Protein 2Q3Y (pdb70)

Solvent-accessible surface area: 12024 Å² total; per-residue (Å²): 186,39,40,51,45,2,80,86,34,45,46,153,76,30,123,3,57,25,63,109,95,81,95,41,63,44,61,43,0,12,4,2,22,22,84,4,16,7,92,20,0,60,26,19,0,126,10,1,41,48,3,47,23,0,120,112,6,80,47,65,6,7,21,22,0,2,2,10,0,6,28,11,4,20,4,0,21,4,0,23,47,0,22,127,109,22,93,0,118,67,0,29,20,0,44,51,0,54,0,50,90,116,36,1,102,105,0,67,23,69,120,36,0,37,14,11,45,98,10,0,64,48,0,40,152,12,113,4,68,84,62,6,3,3,0,0,9,0,0,7,1,0,6,24,9,20,123,142,35,16,138,22,75,83,38,3,69,121,8,30,93,72,5,18,116,4,0,107,152,25,25,191,82,84,64,64,98,40,159,117,48,30,120,56,0,0,87,7,5,22,50,2,50,127,23,15,40,29,9,15,135,54,14,9,124,8,38,101,64,18,162,86,58,71,5,106,24,38,122,14,2,56,41,0,0,62,44,1,32,67,49,47,135,69,29,83,26,85,60,44,101,48,31,253,41,70,58,0,113,64,37,4,58,116

Secondary structure (DSSP, 8-state):
-HHHHHHHHSPPP------TTS---HHHHHHHHHHHHHHHHHHHHHHHHTSTTTTTS-HHHHHHHHHHHHHHHHHHHHHHHHHHHHTTSSEEEETTEEE-HHHHHHTT-HHHHHHHHHHHHHHHHHT--HHHHHHHHHHHHTSEEETT--TTHHHHHHHHHHHHHHHHHH----HHHHHHHHHHHHHHHHHHHHHHHHHHHHHHHHHHTHHHHT----HHHHHHHHHHHHHHHTT-EEE--S--/-HHHHHHHT-

Foldseek 3Di:
DLLVQLVVLPFDFFAQPDDPVDDLALQSLLLSLLSSLVRVLVSVLSSQVSRVLSVVFDVVVNLVLCLFQSLLLLLLVQLVVCCVPVVLQWGCSGPVDIGHPVSLVNNVPVVLRVVSSVLNNLCNVLVQDPSLSSLLSVLSSLWKAFPVAGPVRVSSVVSNVVSLVSNLVVQVDDDVVSVVSSVSSLVSSQSSVVSSVVVLVVVLVCLVCCVVSNHDHDPVVNVSCVVSVVCVVVVRMDTHGDDD/DVVVVVVVPD

Nearest PDB structures (foldseek):
  2q3y-assembly1_A  TM=1.004E+00  e=1.541E-37  unidentified
  2q1v-assembly1_A  TM=1.001E+00  e=2.419E-35  unidentified
  7yxc-assembly1_A  TM=9.749E-01  e=1.599E-29  unidentified
  2aax-assembly1_B  TM=9.904E-01  e=7.393E-27  Homo sapiens
  2amb-assembly1_A  TM=9.760E-01  e=8.646E-25  Homo sapiens

InterPro domains:
  IPR000536 Nuclear hormone receptor, ligand-binding domain [PF00104] (63-227)
  IPR000536 Nuclear hormone receptor, ligand-binding domain [PS51843] (16-257)
  IPR000536 Nuclear hormone receptor, ligand-binding domain [SM00430] (57-228)
  IPR001723 Nuclear hormone receptor [PR00398] (58-79)
  IPR001723 Nuclear hormone receptor [PR00398] (79-95)
  IPR001723 Nuclear hormone receptor [PR00398] (159-174)
  IPR001723 Nuclear hormone receptor [PR00398] (216-233)
  IPR033544 Nuclear receptor subfamily 0 group B member 1/2 [PTHR24081] (2-256)
  IPR035500 Nuclear hormone receptor-like domain superfamily [G3DSA:1.10.565.10] (52-257)
  IPR035500 Nuclear hormone receptor-like domain superfamily [SSF48508] (26-254)

Structure (mmCIF, N/CA/C/O backbone):
data_2Q3Y
#
_entry.id   2Q3Y
#
_cell.length_a   78.995
_cell.length_b   78.995
_cell.length_c   112.467
_cell.angle_alpha   90.00
_cell.angle_beta   90.00
_cell.angle_gamma   90.00
#
_symmetry.space_group_name_H-M   'P 43 21 2'
#
loop_
_entity.id
_entity.type
_entity.pdbx_description
1 polymer 'Ancestral Corticiod Receptor'
2 polymer 'Nuclear receptor 0B2'
3 non-polymer DESOXYCORTICOSTERONE
4 non-polymer GLYCEROL
5 water water
#
loop_
_atom_site.group_PDB
_atom_site.id
_atom_site.type_symbol
_atom_site.label_atom_id
_atom_site.label_alt_id
_atom_site.label_comp_id
_atom_site.label_asym_id
_atom_site.label_entity_id
_atom_site.label_seq_id
_atom_site.pdbx_PDB_ins_code
_atom_site.Cartn_x
_atom_site.Cartn_y
_atom_site.Cartn_z
_atom_site.occupancy
_atom_site.B_iso_or_equiv
_atom_site.auth_seq_id
_atom_site.auth_comp_id
_atom_site.auth_asym_id
_atom_site.auth_atom_id
_atom_site.pdbx_PDB_model_num
ATOM 1 N N . PHE A 1 3 ? -20.019 -4.247 -36.423 1.00 62.14 0 PHE A N 1
ATOM 2 C CA . PHE A 1 3 ? -19.646 -5.569 -36.995 1.00 61.36 0 PHE A CA 1
ATOM 3 C C . PHE A 1 3 ? -18.580 -6.227 -36.121 1.00 60.04 0 PHE A C 1
ATOM 4 O O . PHE A 1 3 ? -17.877 -7.139 -36.555 1.00 59.84 0 PHE A O 1
ATOM 12 N N . LEU A 1 4 ? -18.462 -5.748 -34.887 1.00 58.07 1 LEU A N 1
ATOM 13 C CA . LEU A 1 4 ? -17.494 -6.292 -33.944 1.00 56.96 1 LEU A CA 1
ATOM 14 C C . LEU A 1 4 ? -17.743 -7.792 -33.795 1.00 56.18 1 LEU A C 1
ATOM 15 O O . LEU A 1 4 ? -16.802 -8.576 -33.670 1.00 54.99 1 LEU A O 1
ATOM 20 N N . ILE A 1 5 ? -19.014 -8.185 -33.808 1.00 55.12 2 ILE A N 1
ATOM 21 C CA . ILE A 1 5 ? -19.364 -9.594 -33.693 1.00 54.85 2 ILE A CA 1
ATOM 22 C C . ILE A 1 5 ? -19.036 -10.325 -34.980 1.00 54.67 2 ILE A C 1
ATOM 23 O O . ILE A 1 5 ? -18.657 -11.496 -34.947 1.00 54.80 2 ILE A O 1
ATOM 28 N N . SER A 1 6 ? -19.195 -9.647 -36.114 1.00 52.88 3 SER A N 1
ATOM 29 C CA . SER A 1 6 ? -18.885 -10.276 -37.389 1.00 52.06 3 SER A CA 1
ATOM 30 C C . SER A 1 6 ? -17.450 -10.790 -37.260 1.00 50.43 3 SER A C 1
ATOM 31 O O . SER A 1 6 ? -17.136 -11.904 -37.681 1.00 50.44 3 SER A O 1
ATOM 34 N N . ILE A 1 7 ? -16.596 -9.975 -36.645 1.00 47.84 4 ILE A N 1
ATOM 35 C CA . ILE A 1 7 ? -15.199 -10.324 -36.421 1.00 47.23 4 ILE A CA 1
ATOM 36 C C . ILE A 1 7 ? -15.081 -11.513 -35.457 1.00 48.43 4 ILE A C 1
ATOM 37 O O . ILE A 1 7 ? -14.416 -12.506 -35.757 1.00 47.58 4 ILE A O 1
ATOM 42 N N . LEU A 1 8 ? -15.721 -11.402 -34.294 1.00 47.61 5 LEU A N 1
ATOM 43 C CA . LEU A 1 8 ? -15.678 -12.480 -33.310 1.00 47.92 5 LEU A CA 1
ATOM 44 C C . LEU A 1 8 ? -16.079 -13.791 -33.974 1.00 47.52 5 LEU A C 1
ATOM 45 O O . LEU A 1 8 ? -15.524 -14.847 -33.675 1.00 47.31 5 LEU A O 1
ATOM 50 N N . GLU A 1 9 ? -17.048 -13.710 -34.879 1.00 47.58 6 GLU A N 1
ATOM 51 C CA . GLU A 1 9 ? -17.524 -14.885 -35.592 1.00 47.24 6 GLU A CA 1
ATOM 52 C C . GLU A 1 9 ? -16.468 -15.458 -36.528 1.00 47.58 6 GLU A C 1
ATOM 53 O O . GLU A 1 9 ? -16.368 -16.676 -36.695 1.00 47.13 6 GLU A O 1
ATOM 59 N N . ALA A 1 10 ? -15.675 -14.575 -37.126 1.00 46.75 7 ALA A N 1
ATOM 60 C CA . ALA A 1 10 ? -14.643 -14.984 -38.068 1.00 45.82 7 ALA A CA 1
ATOM 61 C C . ALA A 1 10 ? -13.378 -15.507 -37.404 1.00 45.89 7 ALA A C 1
ATOM 62 O O . ALA A 1 10 ? -12.703 -16.376 -37.951 1.00 47.43 7 ALA A O 1
ATOM 64 N N . ILE A 1 11 ? -13.042 -14.989 -36.231 1.00 45.10 8 ILE A N 1
ATOM 65 C CA . ILE A 1 11 ? -11.833 -15.453 -35.564 1.00 45.10 8 ILE A CA 1
ATOM 66 C C . ILE A 1 11 ? -12.067 -16.664 -34.668 1.00 44.58 8 ILE A C 1
ATOM 67 O O . ILE A 1 11 ? -11.116 -17.242 -34.141 1.00 44.82 8 ILE A O 1
ATOM 72 N N . GLU A 1 12 ? -13.331 -17.041 -34.499 1.00 43.58 9 GLU A N 1
ATOM 73 C CA . GLU A 1 12 ? -13.687 -18.195 -33.679 1.00 43.75 9 GLU A CA 1
ATOM 74 C C . GLU A 1 12 ? -12.918 -19.403 -34.214 1.00 44.69 9 GLU A C 1
ATOM 75 O O . GLU A 1 12 ? -13.080 -19.791 -35.374 1.00 44.59 9 GLU A O 1
ATOM 81 N N . PRO A 1 13 ? -12.062 -20.008 -33.375 1.00 44.70 10 PRO A N 1
ATOM 82 C CA . PRO A 1 13 ? -11.254 -21.169 -33.758 1.00 45.13 10 PRO A CA 1
ATOM 83 C C . PRO A 1 13 ? -12.047 -22.314 -34.360 1.00 45.99 10 PRO A C 1
ATOM 84 O O . PRO A 1 13 ? -13.187 -22.567 -33.976 1.00 45.45 10 PRO A O 1
ATOM 88 N N . GLU A 1 14 ? -11.431 -23.007 -35.308 1.00 47.05 11 GLU A N 1
ATOM 89 C CA . GLU A 1 14 ? -12.070 -24.152 -35.930 1.00 48.85 11 GLU A CA 1
ATOM 90 C C . GLU A 1 14 ? -11.962 -25.296 -34.911 1.00 46.62 11 GLU A C 1
ATOM 91 O O . GLU A 1 14 ? -11.143 -25.238 -33.987 1.00 44.61 11 GLU A O 1
ATOM 97 N N . VAL A 1 15 ? -12.793 -26.320 -35.075 1.00 43.35 12 VAL A N 1
ATOM 98 C CA . VAL A 1 15 ? -12.799 -27.465 -34.174 1.00 40.42 12 VAL A CA 1
ATOM 99 C C . VAL A 1 15 ? -11.418 -28.091 -33.984 1.00 38.51 12 VAL A C 1
ATOM 100 O O . VAL A 1 15 ? -10.637 -28.217 -34.928 1.00 39.51 12 VAL A O 1
ATOM 104 N N . VAL A 1 16 ? -11.132 -28.481 -32.749 1.00 35.57 13 VAL A N 1
ATOM 105 C CA . VAL A 1 16 ? -9.862 -29.094 -32.399 1.00 34.29 13 VAL A CA 1
ATOM 106 C C . VAL A 1 16 ? -10.089 -30.560 -31.999 1.00 33.95 13 VAL A C 1
ATOM 107 O O . VAL A 1 16 ? -10.937 -30.857 -31.160 1.00 31.41 13 VAL A O 1
ATOM 111 N N . TYR A 1 17 ? -9.342 -31.471 -32.619 1.00 35.28 14 TYR A N 1
ATOM 112 C CA . TYR A 1 17 ? -9.456 -32.903 -32.333 1.00 34.41 14 TYR A CA 1
ATOM 113 C C . TYR A 1 17 ? -8.474 -33.302 -31.242 1.00 33.24 14 TYR A C 1
ATOM 114 O O . TYR A 1 17 ? -7.407 -32.704 -31.104 1.00 33.37 14 TYR A O 1
ATOM 123 N N . ALA A 1 18 ? -8.828 -34.335 -30.489 1.00 31.29 15 ALA A N 1
ATOM 124 C CA . ALA A 1 18 ? -7.981 -34.809 -29.403 1.00 31.68 15 ALA A CA 1
ATOM 125 C C . ALA A 1 18 ? -6.843 -35.733 -29.842 1.00 31.28 15 ALA A C 1
ATOM 126 O O . ALA A 1 18 ? -5.815 -35.807 -29.172 1.00 29.18 15 ALA A O 1
ATOM 128 N N . GLY A 1 19 ? -7.018 -36.431 -30.963 1.00 33.37 16 GLY A N 1
ATOM 129 C CA . GLY A 1 19 ? -5.985 -37.350 -31.417 1.00 31.93 16 GLY A CA 1
ATOM 130 C C . GLY A 1 19 ? -6.007 -38.543 -30.476 1.00 32.88 16 GLY A C 1
ATOM 131 O O . GLY A 1 19 ? -4.986 -39.177 -30.202 1.00 29.60 16 GLY A O 1
ATOM 132 N N . TYR A 1 20 ? -7.206 -38.817 -29.969 1.00 31.81 17 TYR A N 1
ATOM 133 C CA . TYR A 1 20 ? -7.466 -39.912 -29.046 1.00 32.90 17 TYR A CA 1
ATOM 134 C C . TYR A 1 20 ? -7.535 -41.283 -29.743 1.00 32.50 17 TYR A C 1
ATOM 135 O O . TYR A 1 20 ? -8.073 -41.404 -30.844 1.00 31.29 17 TYR A O 1
ATOM 144 N N . ASP A 1 21 ? -6.990 -42.307 -29.090 1.00 32.24 18 ASP A N 1
ATOM 145 C CA . ASP A 1 21 ? -6.988 -43.670 -29.633 1.00 32.68 18 ASP A CA 1
ATOM 146 C C . ASP A 1 21 ? -7.943 -44.570 -28.844 1.00 32.04 18 ASP A C 1
ATOM 147 O O . ASP A 1 21 ? -7.585 -45.084 -27.784 1.00 33.99 18 ASP A O 1
ATOM 152 N N . ASN A 1 22 ? -9.146 -44.774 -29.374 1.00 32.83 19 ASN A N 1
ATOM 153 C CA . ASN A 1 22 ? -10.161 -45.589 -28.711 1.00 33.11 19 ASN A CA 1
ATOM 154 C C . ASN A 1 22 ? -9.806 -47.067 -28.531 1.00 32.90 19 ASN A C 1
ATOM 155 O O . ASN A 1 22 ? -10.490 -47.784 -27.804 1.00 32.20 19 ASN A O 1
ATOM 160 N N . SER A 1 23 ? -8.740 -47.530 -29.175 1.00 32.37 20 SER A N 1
ATOM 161 C CA . SER A 1 23 ? -8.343 -48.923 -29.009 1.00 32.95 20 SER A CA 1
ATOM 162 C C . SER A 1 23 ? -7.641 -49.089 -27.656 1.00 33.73 20 SER A C 1
ATOM 163 O O . SER A 1 23 ? -7.459 -50.209 -27.173 1.00 34.37 20 SER A O 1
ATOM 166 N N . GLN A 1 24 ? -7.246 -47.974 -27.047 1.00 33.58 21 GLN A N 1
ATOM 167 C CA . GLN A 1 24 ? -6.587 -48.019 -25.738 1.00 34.50 21 GLN A CA 1
ATOM 168 C C . GLN A 1 24 ? -7.622 -48.140 -24.622 1.00 31.67 21 GLN A C 1
ATOM 169 O O . GLN A 1 24 ? -8.738 -47.654 -24.748 1.00 31.01 21 GLN A O 1
ATOM 175 N N . PRO A 1 25 ? -7.264 -48.809 -23.517 1.00 31.67 22 PRO A N 1
ATOM 176 C CA . PRO A 1 25 ? -8.216 -48.945 -22.409 1.00 30.10 22 PRO A CA 1
ATOM 177 C C . PRO A 1 25 ? -8.399 -47.549 -21.798 1.00 30.84 22 PRO A C 1
ATOM 178 O O . PRO A 1 25 ? -7.439 -46.782 -21.724 1.00 31.49 22 PRO A O 1
ATOM 182 N N . ASP A 1 26 ? -9.615 -47.211 -21.377 1.00 29.94 23 ASP A N 1
ATOM 183 C CA . ASP A 1 26 ? -9.860 -45.901 -20.779 1.00 30.54 23 ASP A CA 1
ATOM 184 C C . ASP A 1 26 ? -9.535 -45.870 -19.288 1.00 31.11 23 ASP A C 1
ATOM 185 O O . ASP A 1 26 ? -10.433 -45.776 -18.454 1.00 32.50 23 ASP A O 1
ATOM 190 N N . THR A 1 27 ? -8.253 -45.958 -18.956 1.00 30.53 24 THR A N 1
ATOM 191 C CA . THR A 1 27 ? -7.831 -45.901 -17.565 1.00 31.94 24 THR A CA 1
ATOM 192 C C . THR A 1 27 ? -7.912 -44.424 -17.182 1.00 32.17 24 THR A C 1
ATOM 193 O O . THR A 1 27 ? -8.087 -43.568 -18.055 1.00 31.41 24 THR A O 1
ATOM 197 N N . THR A 1 28 ? -7.791 -44.118 -15.894 1.00 30.12 25 THR A N 1
ATOM 198 C CA . THR A 1 28 ? -7.835 -42.726 -15.466 1.00 28.94 25 THR A CA 1
ATOM 199 C C . THR A 1 28 ? -6.624 -42.038 -16.068 1.00 29.47 25 THR A C 1
ATOM 200 O O . THR A 1 28 ? -6.704 -40.902 -16.529 1.00 32.02 25 THR A O 1
ATOM 204 N N . ASN A 1 29 ? -5.504 -42.749 -16.064 1.00 28.19 26 ASN A N 1
ATOM 205 C CA . ASN A 1 29 ? -4.252 -42.234 -16.595 1.00 30.14 26 ASN A CA 1
ATOM 206 C C . ASN A 1 29 ? -4.362 -41.851 -18.068 1.00 29.76 26 ASN A C 1
ATOM 207 O O . ASN A 1 29 ? -3.939 -40.762 -18.468 1.00 30.08 26 ASN A O 1
ATOM 212 N N . TYR A 1 30 ? -4.932 -42.740 -18.876 1.00 28.70 27 TYR A N 1
ATOM 213 C CA . TYR A 1 30 ? -5.059 -42.458 -20.301 1.00 28.05 27 TYR A CA 1
ATOM 214 C C . TYR A 1 30 ? -6.096 -41.369 -20.569 1.00 26.94 27 TYR A C 1
ATOM 215 O O . TYR A 1 30 ? -5.876 -40.484 -21.396 1.00 25.81 27 TYR A O 1
ATOM 224 N N . LEU A 1 31 ? -7.218 -41.424 -19.860 1.00 26.96 28 LEU A N 1
ATOM 225 C CA . LEU A 1 31 ? -8.258 -40.414 -20.032 1.00 27.59 28 LEU A CA 1
ATOM 226 C C . LEU A 1 31 ? -7.733 -39.000 -19.727 1.00 28.05 28 LEU A C 1
ATOM 227 O O . LEU A 1 31 ? -7.867 -38.090 -20.553 1.00 29.60 28 LEU A O 1
ATOM 232 N N . LEU A 1 32 ? -7.117 -38.821 -18.559 1.00 26.49 29 LEU A N 1
ATOM 233 C CA . LEU A 1 32 ? -6.582 -37.515 -18.178 1.00 26.75 29 LEU A CA 1
ATOM 234 C C . LEU A 1 32 ? -5.435 -37.060 -19.083 1.00 28.48 29 LEU A C 1
ATOM 235 O O . LEU A 1 32 ? -5.353 -35.883 -19.442 1.00 30.43 29 LEU A O 1
ATOM 240 N N . SER A 1 33 ? -4.545 -37.984 -19.440 1.00 30.23 30 SER A N 1
ATOM 241 C CA . SER A 1 33 ? -3.424 -37.648 -20.320 1.00 31.15 30 SER A CA 1
ATOM 242 C C . SER A 1 33 ? -3.949 -37.224 -21.692 1.00 30.27 30 SER A C 1
ATOM 243 O O . SER A 1 33 ? -3.384 -36.344 -22.334 1.00 29.73 30 SER A O 1
ATOM 246 N N . SER A 1 34 ? -5.037 -37.847 -22.135 1.00 30.25 31 SER A N 1
ATOM 247 C CA . SER A 1 34 ? -5.610 -37.497 -23.432 1.00 31.31 31 SER A CA 1
ATOM 248 C C . SER A 1 34 ? -6.212 -36.106 -23.366 1.00 31.12 31 SER A C 1
ATOM 249 O O . SER A 1 34 ? -6.056 -35.309 -24.292 1.00 32.27 31 SER A O 1
ATOM 252 N N . LEU A 1 35 ? -6.895 -35.809 -22.265 1.00 30.73 32 LEU A N 1
ATOM 253 C CA . LEU A 1 35 ? -7.499 -34.491 -22.105 1.00 29.52 32 LEU A CA 1
ATOM 254 C C . LEU A 1 35 ? -6.406 -33.436 -22.073 1.00 29.71 32 LEU A C 1
ATOM 255 O O . LEU A 1 35 ? -6.548 -32.362 -22.675 1.00 29.15 32 LEU A O 1
ATOM 260 N N . ASN A 1 36 ? -5.310 -33.741 -21.381 1.00 28.31 33 ASN A N 1
ATOM 261 C CA . ASN A 1 36 ? -4.213 -32.795 -21.311 1.00 29.20 33 ASN A CA 1
ATOM 262 C C . ASN A 1 36 ? -3.637 -32.554 -22.705 1.00 28.70 33 ASN A C 1
ATOM 263 O O . ASN A 1 36 ? -3.240 -31.436 -23.023 1.00 28.95 33 ASN A O 1
ATOM 268 N N . ARG A 1 37 ? -3.606 -33.588 -23.541 1.00 28.93 34 ARG A N 1
ATOM 269 C CA . ARG A 1 37 ? -3.100 -33.425 -24.904 1.00 32.16 34 ARG A CA 1
ATOM 270 C C . ARG A 1 37 ? -4.021 -32.484 -25.676 1.00 30.83 34 ARG A C 1
ATOM 271 O O . ARG A 1 37 ? -3.566 -31.589 -26.390 1.00 29.29 34 ARG A O 1
ATOM 279 N N . LEU A 1 38 ? -5.323 -32.703 -25.527 1.00 30.69 35 LEU A N 1
ATOM 280 C CA . LEU A 1 38 ? -6.331 -31.875 -26.176 1.00 29.49 35 LEU A CA 1
ATOM 281 C C . LEU A 1 38 ? -6.153 -30.426 -25.712 1.00 30.34 35 LEU A C 1
ATOM 282 O O . LEU A 1 38 ? -6.174 -29.492 -26.530 1.00 30.06 35 LEU A O 1
ATOM 287 N N . ALA A 1 39 ? -5.952 -30.250 -24.403 1.00 28.70 36 ALA A N 1
ATOM 288 C CA . ALA A 1 39 ? -5.756 -28.923 -23.809 1.00 28.70 36 ALA A CA 1
ATOM 289 C C . ALA A 1 39 ? -4.570 -28.199 -24.448 1.00 29.94 36 ALA A C 1
ATOM 290 O O . ALA A 1 39 ? -4.638 -27.000 -24.729 1.00 31.29 36 ALA A O 1
ATOM 292 N N . GLY A 1 40 ? -3.478 -28.924 -24.659 1.00 30.96 37 GLY A N 1
ATOM 293 C CA . GLY A 1 40 ? -2.312 -28.326 -25.280 1.00 32.12 37 GLY A CA 1
ATOM 294 C C . GLY A 1 40 ? -2.658 -27.846 -26.677 1.00 33.83 37 GLY A C 1
ATOM 295 O O . GLY A 1 40 ? -2.280 -26.742 -27.079 1.00 33.64 37 GLY A O 1
ATOM 296 N N . LYS A 1 41 ? -3.392 -28.670 -27.418 1.00 34.73 38 LYS A N 1
ATOM 297 C CA . LYS A 1 41 ? -3.780 -28.309 -28.777 1.00 37.65 38 LYS A CA 1
ATOM 298 C C . LYS A 1 41 ? -4.788 -27.161 -28.760 1.00 38.42 38 LYS A C 1
ATOM 299 O O . LYS A 1 41 ? -4.773 -26.303 -29.646 1.00 38.76 38 LYS A O 1
ATOM 305 N N . GLN A 1 42 ? -5.654 -27.126 -27.750 1.00 37.61 39 GLN A N 1
ATOM 306 C CA . GLN A 1 42 ? -6.622 -26.034 -27.668 1.00 37.23 39 GLN A CA 1
ATOM 307 C C . GLN A 1 42 ? -5.909 -24.738 -27.282 1.00 36.58 39 GLN A C 1
ATOM 308 O O . GLN A 1 42 ? -6.282 -23.650 -27.734 1.00 34.32 39 GLN A O 1
ATOM 314 N N . MET A 1 43 ? -4.874 -24.864 -26.456 1.00 36.30 40 MET A N 1
ATOM 315 C CA . MET A 1 43 ? -4.112 -23.704 -26.014 1.00 37.03 40 MET A CA 1
ATOM 316 C C . MET A 1 43 ? -3.600 -22.930 -27.219 1.00 36.54 40 MET A C 1
ATOM 317 O O . MET A 1 43 ? -3.730 -21.710 -27.275 1.00 38.29 40 MET A O 1
ATOM 322 N N . VAL A 1 44 ? -3.016 -23.642 -28.181 1.00 37.70 41 VAL A N 1
ATOM 323 C CA . VAL A 1 44 ? -2.503 -23.005 -29.392 1.00 35.13 41 VAL A CA 1
ATOM 324 C C . VAL A 1 44 ? -3.624 -22.210 -30.049 1.00 34.00 41 VAL A C 1
ATOM 325 O O . VAL A 1 44 ? -3.429 -21.068 -30.449 1.00 36.41 41 VAL A O 1
ATOM 329 N N . SER A 1 45 ? -4.806 -22.808 -30.143 1.00 34.04 42 SER A N 1
ATOM 330 C CA . SER A 1 45 ? -5.951 -22.135 -30.750 1.00 34.79 42 SER A CA 1
ATOM 331 C C . SER A 1 45 ? -6.451 -20.910 -29.988 1.00 35.37 42 SER A C 1
ATOM 332 O O . SER A 1 45 ? -6.903 -19.946 -30.609 1.00 34.16 42 SER A O 1
ATOM 335 N N . VAL A 1 46 ? -6.390 -20.939 -28.656 1.00 34.91 43 VAL A N 1
ATOM 336 C CA . VAL A 1 46 ? -6.857 -19.789 -27.896 1.00 35.15 43 VAL A CA 1
ATOM 337 C C . VAL A 1 46 ? -5.870 -18.649 -28.069 1.00 35.84 43 VAL A C 1
ATOM 338 O O . VAL A 1 46 ? -6.273 -17.489 -28.165 1.00 34.27 43 VAL A O 1
ATOM 342 N N . VAL A 1 47 ? -4.579 -18.974 -28.126 1.00 36.63 44 VAL A N 1
ATOM 343 C CA . VAL A 1 47 ? -3.568 -17.942 -28.313 1.00 38.73 44 VAL A CA 1
ATOM 344 C C . VAL A 1 47 ? -3.756 -17.254 -29.668 1.00 41.70 44 VAL A C 1
ATOM 345 O O . VAL A 1 47 ? -3.822 -16.025 -29.747 1.00 42.66 44 VAL A O 1
ATOM 349 N N . LYS A 1 48 ? -3.860 -18.047 -30.730 1.00 44.65 45 LYS A N 1
ATOM 350 C CA . LYS A 1 48 ? -4.046 -17.491 -32.069 1.00 46.61 45 LYS A CA 1
ATOM 351 C C . LYS A 1 48 ? -5.350 -16.695 -32.145 1.00 45.34 45 LYS A C 1
ATOM 352 O O . LYS A 1 48 ? -5.459 -15.731 -32.905 1.00 46.58 45 LYS A O 1
ATOM 358 N N . TRP A 1 49 ? -6.336 -17.100 -31.351 1.00 43.62 46 TRP A N 1
ATOM 359 C CA . TRP A 1 49 ? -7.628 -16.419 -31.317 1.00 41.91 46 TRP A CA 1
ATOM 360 C C . TRP A 1 49 ? -7.522 -15.083 -30.579 1.00 42.94 46 TRP A C 1
ATOM 361 O O . TRP A 1 49 ? -8.089 -14.077 -31.012 1.00 42.33 46 TRP A O 1
ATOM 372 N N . ALA A 1 50 ? -6.790 -15.084 -29.466 1.00 43.99 47 ALA A N 1
ATOM 373 C CA . ALA A 1 50 ? -6.618 -13.883 -28.655 1.00 46.12 47 ALA A CA 1
ATOM 374 C C . ALA A 1 50 ? -5.925 -12.774 -29.440 1.00 47.46 47 ALA A C 1
ATOM 375 O O . ALA A 1 50 ? -6.320 -11.608 -29.373 1.00 47.09 47 ALA A O 1
ATOM 377 N N . LYS A 1 51 ? -4.890 -13.146 -30.185 1.00 49.29 48 LYS A N 1
ATOM 378 C CA . LYS A 1 51 ? -4.143 -12.182 -30.977 1.00 50.45 48 LYS A CA 1
ATOM 379 C C . LYS A 1 51 ? -5.030 -11.513 -32.022 1.00 50.14 48 LYS A C 1
ATOM 380 O O . LYS A 1 51 ? -4.820 -10.354 -32.372 1.00 52.51 48 LYS A O 1
ATOM 386 N N . ALA A 1 52 ? -6.031 -12.235 -32.510 1.00 49.66 49 ALA A N 1
ATOM 387 C CA . ALA A 1 52 ? -6.933 -11.691 -33.521 1.00 50.01 49 ALA A CA 1
ATOM 388 C C . ALA A 1 52 ? -8.086 -10.916 -32.893 1.00 50.04 49 ALA A C 1
ATOM 389 O O . ALA A 1 52 ? -8.956 -10.397 -33.596 1.00 49.38 49 ALA A O 1
ATOM 391 N N . LEU A 1 53 ? -8.085 -10.846 -31.567 1.00 49.35 50 LEU A N 1
ATOM 392 C CA . LEU A 1 53 ? -9.127 -10.150 -30.824 1.00 48.83 50 LEU A CA 1
ATOM 393 C C . LEU A 1 53 ? -8.959 -8.633 -30.840 1.00 49.09 50 LEU A C 1
ATOM 394 O O . LEU A 1 53 ? -7.979 -8.103 -30.311 1.00 49.63 50 LEU A O 1
ATOM 399 N N . PRO A 1 54 ? -9.917 -7.914 -31.447 1.00 48.47 51 PRO A N 1
ATOM 400 C CA . PRO A 1 54 ? -9.827 -6.454 -31.497 1.00 48.83 51 PRO A CA 1
ATOM 401 C C . PRO A 1 54 ? -9.609 -5.886 -30.099 1.00 49.80 51 PRO A C 1
ATOM 402 O O . PRO A 1 54 ? -10.471 -6.017 -29.226 1.00 50.16 51 PRO A O 1
ATOM 406 N N . GLY A 1 55 ? -8.446 -5.278 -29.886 1.00 49.46 52 GLY A N 1
ATOM 407 C CA . GLY A 1 55 ? -8.144 -4.695 -28.593 1.00 48.74 52 GLY A CA 1
ATOM 408 C C . GLY A 1 55 ? -7.133 -5.464 -27.763 1.00 49.21 52 GLY A C 1
ATOM 409 O O . GLY A 1 55 ? -6.469 -4.887 -26.904 1.00 48.71 52 GLY A O 1
ATOM 410 N N . PHE A 1 56 ? -7.000 -6.762 -28.007 1.00 50.08 53 PHE A N 1
ATOM 411 C CA . PHE A 1 56 ? -6.061 -7.562 -27.229 1.00 51.81 53 PHE A CA 1
ATOM 412 C C . PHE A 1 56 ? -4.611 -7.158 -27.487 1.00 53.83 53 PHE A C 1
ATOM 413 O O . PHE A 1 56 ? -3.795 -7.105 -26.565 1.00 52.82 53 PHE A O 1
ATOM 421 N N . ARG A 1 57 ? -4.289 -6.875 -28.742 1.00 56.27 54 ARG A N 1
ATOM 422 C CA . ARG A 1 57 ? -2.933 -6.481 -29.089 1.00 58.76 54 ARG A CA 1
ATOM 423 C C . ARG A 1 57 ? -2.535 -5.116 -28.526 1.00 58.77 54 ARG A C 1
ATOM 424 O O . ARG A 1 57 ? -1.350 -4.828 -28.377 1.00 58.97 54 ARG A O 1
ATOM 432 N N . ASN A 1 58 ? -3.517 -4.280 -28.202 1.00 58.45 55 ASN A N 1
ATOM 433 C CA . ASN A 1 58 ? -3.212 -2.965 -27.646 1.00 58.59 55 ASN A CA 1
ATOM 434 C C . ASN A 1 58 ? -2.660 -3.087 -26.228 1.00 57.48 55 ASN A C 1
ATOM 435 O O . ASN A 1 58 ? -2.130 -2.126 -25.674 1.00 57.93 55 ASN A O 1
ATOM 440 N N . LEU A 1 59 ? -2.777 -4.272 -25.644 1.00 55.96 56 LEU A N 1
ATOM 441 C CA . LEU A 1 59 ? -2.287 -4.491 -24.292 1.00 55.02 56 LEU A CA 1
ATOM 442 C C . LEU A 1 59 ? -0.819 -4.874 -24.280 1.00 55.06 56 LEU A C 1
ATOM 443 O O . LEU A 1 59 ? -0.301 -5.404 -25.260 1.00 55.21 56 LEU A O 1
ATOM 448 N N . HIS A 1 60 ? -0.151 -4.595 -23.165 1.00 55.73 57 HIS A N 1
ATOM 449 C CA . HIS A 1 60 ? 1.260 -4.925 -23.005 1.00 56.93 57 HIS A CA 1
ATOM 450 C C . HIS A 1 60 ? 1.390 -6.441 -23.150 1.00 57.33 57 HIS A C 1
ATOM 451 O O . HIS A 1 60 ? 0.469 -7.185 -22.811 1.00 56.28 57 HIS A O 1
ATOM 458 N N . LEU A 1 61 ? 2.529 -6.899 -23.653 1.00 57.85 58 LEU A N 1
ATOM 459 C CA . LEU A 1 61 ? 2.744 -8.327 -23.838 1.00 58.30 58 LEU A CA 1
ATOM 460 C C . LEU A 1 61 ? 2.646 -9.060 -22.502 1.00 57.82 58 LEU A C 1
ATOM 461 O O . LEU A 1 61 ? 2.095 -10.158 -22.431 1.00 57.42 58 LEU A O 1
ATOM 466 N N . ASP A 1 62 ? 3.174 -8.448 -21.447 1.00 57.14 59 ASP A N 1
ATOM 467 C CA . ASP A 1 62 ? 3.134 -9.054 -20.119 1.00 58.11 59 ASP A CA 1
ATOM 468 C C . ASP A 1 62 ? 1.704 -9.343 -19.686 1.00 57.31 59 ASP A C 1
ATOM 469 O O . ASP A 1 62 ? 1.421 -10.398 -19.117 1.00 56.89 59 ASP A O 1
ATOM 474 N N . ASP A 1 63 ? 0.806 -8.396 -19.940 1.00 55.62 60 ASP A N 1
ATOM 475 C CA . ASP A 1 63 ? -0.588 -8.580 -19.572 1.00 54.04 60 ASP A CA 1
ATOM 476 C C . ASP A 1 63 ? -1.180 -9.705 -20.416 1.00 53.18 60 ASP A C 1
ATOM 477 O O . ASP A 1 63 ? -1.793 -10.634 -19.883 1.00 53.04 60 ASP A O 1
ATOM 482 N N . GLN A 1 64 ? -0.984 -9.619 -21.730 1.00 51.76 61 GLN A N 1
ATOM 483 C CA . GLN A 1 64 ? -1.482 -10.638 -22.652 1.00 50.83 61 GLN A CA 1
ATOM 484 C C . GLN A 1 64 ? -1.137 -12.019 -22.107 1.00 49.21 61 GLN A C 1
ATOM 485 O O . GLN A 1 64 ? -1.978 -12.915 -22.064 1.00 47.52 61 GLN A O 1
ATOM 491 N N . MET A 1 65 ? 0.113 -12.167 -21.686 1.00 47.42 62 MET A N 1
ATOM 492 C CA . MET A 1 65 ? 0.607 -13.412 -21.130 1.00 47.82 62 MET A CA 1
ATOM 493 C C . MET A 1 65 ? -0.184 -13.755 -19.869 1.00 46.85 62 MET A C 1
ATOM 494 O O . MET A 1 65 ? -0.749 -14.847 -19.749 1.00 45.86 62 MET A O 1
ATOM 499 N N . THR A 1 66 ? -0.222 -12.807 -18.937 1.00 43.96 63 THR A N 1
ATOM 500 C CA . THR A 1 66 ? -0.922 -12.986 -17.672 1.00 42.70 63 THR A CA 1
ATOM 501 C C . THR A 1 66 ? -2.407 -13.334 -17.825 1.00 40.60 63 THR A C 1
ATOM 502 O O . THR A 1 66 ? -2.907 -14.248 -17.161 1.00 37.70 63 THR A O 1
ATOM 506 N N . LEU A 1 67 ? -3.108 -12.612 -18.693 1.00 38.74 64 LEU A N 1
ATOM 507 C CA . LEU A 1 67 ? -4.528 -12.863 -18.892 1.00 40.11 64 LEU A CA 1
ATOM 508 C C . LEU A 1 67 ? -4.815 -14.291 -19.371 1.00 40.58 64 LEU A C 1
ATOM 509 O O . LEU A 1 67 ? -5.619 -15.005 -18.762 1.00 38.77 64 LEU A O 1
ATOM 514 N N . ILE A 1 68 ? -4.154 -14.703 -20.451 1.00 38.57 65 ILE A N 1
ATOM 515 C CA . ILE A 1 68 ? -4.328 -16.047 -20.992 1.00 39.02 65 ILE A CA 1
ATOM 516 C C . ILE A 1 68 ? -3.942 -17.088 -19.943 1.00 39.85 65 ILE A C 1
ATOM 517 O O . ILE A 1 68 ? -4.599 -18.113 -19.782 1.00 39.31 65 ILE A O 1
ATOM 522 N N . GLN A 1 69 ? -2.869 -16.806 -19.225 1.00 41.20 66 GLN A N 1
ATOM 523 C CA . GLN A 1 69 ? -2.378 -17.698 -18.189 1.00 42.38 66 GLN A CA 1
ATOM 524 C C . GLN A 1 69 ? -3.411 -17.912 -17.079 1.00 41.21 66 GLN A C 1
ATOM 525 O O . GLN A 1 69 ? -3.566 -19.022 -16.563 1.00 40.40 66 GLN A O 1
ATOM 531 N N . TYR A 1 70 ? -4.128 -16.852 -16.723 1.00 39.94 67 TYR A N 1
ATOM 532 C CA . TYR A 1 70 ? -5.125 -16.949 -15.664 1.00 39.18 67 TYR A CA 1
ATOM 533 C C . TYR A 1 70 ? -6.497 -17.435 -16.112 1.00 37.32 67 TYR A C 1
ATOM 534 O O . TYR A 1 70 ? -7.279 -17.927 -15.292 1.00 37.57 67 TYR A O 1
ATOM 543 N N . SER A 1 71 ? -6.799 -17.320 -17.398 1.00 33.39 68 SER A N 1
ATOM 544 C CA . SER A 1 71 ? -8.128 -17.698 -17.848 1.00 32.84 68 SER A CA 1
ATOM 545 C C . SER A 1 71 ? -8.300 -18.880 -18.789 1.00 31.37 68 SER A C 1
ATOM 546 O O . SER A 1 71 ? -9.441 -19.235 -19.107 1.00 29.54 68 SER A O 1
ATOM 549 N N . TRP A 1 72 ? -7.203 -19.494 -19.230 1.00 30.07 69 TRP A N 1
ATOM 550 C CA . TRP A 1 72 ? -7.307 -20.606 -20.180 1.00 28.76 69 TRP A CA 1
ATOM 551 C C . TRP A 1 72 ? -8.256 -21.731 -19.763 1.00 27.02 69 TRP A C 1
ATOM 552 O O . TRP A 1 72 ? -8.978 -22.282 -20.597 1.00 26.77 69 TRP A O 1
ATOM 563 N N . MET A 1 73 ? -8.276 -22.060 -18.476 1.00 25.99 70 MET A N 1
ATOM 564 C CA . MET A 1 73 ? -9.143 -23.125 -17.987 1.00 25.12 70 MET A CA 1
ATOM 565 C C . MET A 1 73 ? -10.615 -22.735 -18.106 1.00 26.47 70 MET A C 1
ATOM 566 O O . MET A 1 73 ? -11.467 -23.566 -18.430 1.00 28.42 70 MET A O 1
ATOM 571 N N . SER A 1 74 ? -10.912 -21.470 -17.848 1.00 24.08 71 SER A N 1
ATOM 572 C CA . SER A 1 74 ? -12.281 -20.985 -17.928 1.00 25.82 71 SER A CA 1
ATOM 573 C C . SER A 1 74 ? -12.745 -20.912 -19.391 1.00 25.61 71 SER A C 1
ATOM 574 O O . SER A 1 74 ? -13.880 -21.240 -19.709 1.00 26.63 71 SER A O 1
ATOM 577 N N . LEU A 1 75 ? -11.858 -20.483 -20.277 1.00 25.94 72 LEU A N 1
ATOM 578 C CA . LEU A 1 75 ? -12.182 -20.382 -21.693 1.00 27.01 72 LEU A CA 1
ATOM 579 C C . LEU A 1 75 ? -12.525 -21.750 -22.279 1.00 27.46 72 LEU A C 1
ATOM 580 O O . LEU A 1 75 ? -13.534 -21.906 -22.967 1.00 26.67 72 LEU A O 1
ATOM 585 N N . MET A 1 76 ? -11.683 -22.739 -21.992 1.00 26.81 73 MET A N 1
ATOM 586 C CA . MET A 1 76 ? -11.886 -24.086 -22.506 1.00 26.71 73 MET A CA 1
ATOM 587 C C . MET A 1 76 ? -13.100 -24.761 -21.885 1.00 27.50 73 MET A C 1
ATOM 588 O O . MET A 1 76 ? -13.844 -25.453 -22.576 1.00 30.57 73 MET A O 1
ATOM 593 N N . ALA A 1 77 ? -13.317 -24.557 -20.590 1.00 27.37 74 ALA A N 1
ATOM 594 C CA . ALA A 1 77 ? -14.463 -25.176 -19.932 1.00 26.93 74 ALA A CA 1
ATOM 595 C C . ALA A 1 77 ? -15.750 -24.600 -20.513 1.00 26.96 74 ALA A C 1
ATOM 596 O O . ALA A 1 77 ? -16.724 -25.314 -20.748 1.00 27.77 74 ALA A O 1
ATOM 598 N N . PHE A 1 78 ? -15.736 -23.298 -20.758 1.00 27.67 75 PHE A N 1
ATOM 599 C CA . PHE A 1 78 ? -16.891 -22.593 -21.297 1.00 28.15 75 PHE A CA 1
ATOM 600 C C . PHE A 1 78 ? -17.194 -23.029 -22.742 1.00 27.41 75 PHE A C 1
ATOM 601 O O . PHE A 1 78 ? -18.348 -23.232 -23.101 1.00 26.01 75 PHE A O 1
ATOM 609 N N . SER A 1 79 ? -16.154 -23.175 -23.557 1.00 27.11 76 SER A N 1
ATOM 610 C CA . SER A 1 79 ? -16.321 -23.603 -24.945 1.00 28.55 76 SER A CA 1
ATOM 611 C C . SER A 1 79 ? -16.828 -25.042 -24.953 1.00 28.48 76 SER A C 1
ATOM 612 O O . SER A 1 79 ? -17.624 -25.431 -25.813 1.00 28.63 76 SER A O 1
ATOM 615 N N . LEU A 1 80 ? -16.346 -25.825 -23.989 1.00 28.57 77 LEU A N 1
ATOM 616 C CA . LEU A 1 80 ? -16.768 -27.217 -23.824 1.00 27.43 77 LEU A CA 1
ATOM 617 C C . LEU A 1 80 ? -18.261 -27.201 -23.510 1.00 27.37 77 LEU A C 1
ATOM 618 O O . LEU A 1 80 ? -19.008 -28.064 -23.961 1.00 27.95 77 LEU A O 1
ATOM 623 N N . GLY A 1 81 ? -18.680 -26.211 -22.727 1.00 27.52 78 GLY A N 1
ATOM 624 C CA . GLY A 1 81 ? -20.082 -26.087 -22.375 1.00 29.07 78 GLY A CA 1
ATOM 625 C C . GLY A 1 81 ? -20.935 -25.881 -23.616 1.00 29.70 78 GLY A C 1
ATOM 626 O O . GLY A 1 81 ? -21.978 -26.527 -23.795 1.00 27.94 78 GLY A O 1
ATOM 627 N N . TRP A 1 82 ? -20.477 -24.982 -24.481 1.00 31.37 79 TRP A N 1
ATOM 628 C CA . TRP A 1 82 ? -21.175 -24.677 -25.723 1.00 32.53 79 TRP A CA 1
ATOM 629 C C . TRP A 1 82 ? -21.225 -25.903 -26.634 1.00 32.77 79 TRP A C 1
ATOM 630 O O . TRP A 1 82 ? -22.303 -26.310 -27.062 1.00 33.62 79 TRP A O 1
ATOM 641 N N . ARG A 1 83 ? -20.072 -26.503 -26.919 1.00 32.68 80 ARG A N 1
ATOM 642 C CA . ARG A 1 83 ? -20.054 -27.679 -27.790 1.00 33.53 80 ARG A CA 1
ATOM 643 C C . ARG A 1 83 ? -21.003 -28.767 -27.295 1.00 34.25 80 ARG A C 1
ATOM 644 O O . ARG A 1 83 ? -21.745 -29.356 -28.078 1.00 34.58 80 ARG A O 1
ATOM 652 N N . SER A 1 84 ? -20.993 -29.021 -25.991 1.00 34.50 81 SER A N 1
ATOM 653 C CA . SER A 1 84 ? -21.854 -30.046 -25.411 1.00 34.01 81 SER A CA 1
ATOM 654 C C . SER A 1 84 ? -23.324 -29.689 -25.544 1.00 35.27 81 SER A C 1
ATOM 655 O O . SER A 1 84 ? -24.187 -30.562 -25.583 1.00 35.90 81 SER A O 1
ATOM 658 N N . TYR A 1 85 ? -23.599 -28.394 -25.601 1.00 37.48 82 TYR A N 1
ATOM 659 C CA . TYR A 1 85 ? -24.958 -27.891 -25.725 1.00 38.81 82 TYR A CA 1
ATOM 660 C C . TYR A 1 85 ? -25.478 -28.097 -27.155 1.00 40.40 82 TYR A C 1
ATOM 661 O O . TYR A 1 85 ? -26.553 -28.663 -27.360 1.00 38.68 82 TYR A O 1
ATOM 670 N N . LYS A 1 86 ? -24.694 -27.665 -28.137 1.00 41.23 83 LYS A N 1
ATOM 671 C CA . LYS A 1 86 ? -25.083 -27.783 -29.535 1.00 43.52 83 LYS A CA 1
ATOM 672 C C . LYS A 1 86 ? -25.125 -29.211 -30.057 1.00 43.54 83 LYS A C 1
ATOM 673 O O . LYS A 1 86 ? -25.967 -29.536 -30.889 1.00 43.76 83 LYS A O 1
ATOM 679 N N . HIS A 1 87 ? -24.230 -30.062 -29.562 1.00 43.51 84 HIS A N 1
ATOM 680 C CA . HIS A 1 87 ? -24.155 -31.452 -30.015 1.00 41.69 84 HIS A CA 1
ATOM 681 C C . HIS A 1 87 ? -24.966 -32.482 -29.237 1.00 42.10 84 HIS A C 1
ATOM 682 O O . HIS A 1 87 ? -25.483 -33.429 -29.821 1.00 43.37 84 HIS A O 1
ATOM 689 N N . THR A 1 88 ? -25.081 -32.310 -27.927 1.00 42.25 85 THR A N 1
ATOM 690 C CA . THR A 1 88 ? -25.791 -33.293 -27.117 1.00 40.96 85 THR A CA 1
ATOM 691 C C . THR A 1 88 ? -26.845 -32.682 -26.213 1.00 42.37 85 THR A C 1
ATOM 692 O O . THR A 1 88 ? -27.363 -33.347 -25.311 1.00 40.42 85 THR A O 1
ATOM 696 N N . ASN A 1 89 ? -27.156 -31.413 -26.456 1.00 43.89 86 ASN A N 1
ATOM 697 C CA . ASN A 1 89 ? -28.135 -30.699 -25.656 1.00 43.78 86 ASN A CA 1
ATOM 698 C C . ASN A 1 89 ? -27.737 -30.797 -24.179 1.00 43.12 86 ASN A C 1
ATOM 699 O O . ASN A 1 89 ? -28.590 -30.852 -23.292 1.00 42.16 86 ASN A O 1
ATOM 704 N N . GLY A 1 90 ? -26.432 -30.848 -23.931 1.00 41.91 87 GLY A N 1
ATOM 705 C CA . GLY A 1 90 ? -25.933 -30.904 -22.569 1.00 42.04 87 GLY A CA 1
ATOM 706 C C . GLY A 1 90 ? -26.028 -32.218 -21.815 1.00 42.27 87 GLY A C 1
ATOM 707 O O . GLY A 1 90 ? -25.969 -32.223 -20.587 1.00 42.96 87 GLY A O 1
ATOM 708 N N . GLN A 1 91 ? -26.174 -33.332 -22.520 1.00 41.54 88 GLN A N 1
ATOM 709 C CA . GLN A 1 91 ? -26.251 -34.615 -21.837 1.00 42.94 88 GLN A CA 1
ATOM 710 C C . GLN A 1 91 ? -24.855 -35.233 -21.684 1.00 41.47 88 GLN A C 1
ATOM 711 O O . GLN A 1 91 ? -24.605 -36.026 -20.780 1.00 39.69 88 GLN A O 1
ATOM 717 N N . MET A 1 92 ? -23.944 -34.859 -22.574 1.00 40.93 89 MET A N 1
ATOM 718 C CA . MET A 1 92 ? -22.586 -35.381 -22.520 1.00 40.41 89 MET A CA 1
ATOM 719 C C . MET A 1 92 ? -21.548 -34.300 -22.797 1.00 37.52 89 MET A C 1
ATOM 720 O O . MET A 1 92 ? -21.855 -33.276 -23.404 1.00 37.60 89 MET A O 1
ATOM 725 N N . LEU A 1 93 ? -20.316 -34.537 -22.354 1.00 34.01 90 LEU A N 1
ATOM 726 C CA . LEU A 1 93 ? -19.237 -33.575 -22.550 1.00 32.27 90 LEU A CA 1
ATOM 727 C C . LEU A 1 93 ? -18.509 -33.782 -23.879 1.00 31.38 90 LEU A C 1
ATOM 728 O O . LEU A 1 93 ? -17.730 -34.718 -24.047 1.00 32.92 90 LEU A O 1
ATOM 733 N N . TYR A 1 94 ? -18.776 -32.881 -24.817 1.00 31.46 91 TYR A N 1
ATOM 734 C CA . TYR A 1 94 ? -18.194 -32.926 -26.149 1.00 30.93 91 TYR A CA 1
ATOM 735 C C . TYR A 1 94 ? -16.808 -32.306 -26.159 1.00 30.22 91 TYR A C 1
ATOM 736 O O . TYR A 1 94 ? -16.599 -31.253 -26.761 1.00 31.29 91 TYR A O 1
ATOM 745 N N . PHE A 1 95 ? -15.859 -32.952 -25.492 1.00 29.86 92 PHE A N 1
ATOM 746 C CA . PHE A 1 95 ? -14.502 -32.429 -25.448 1.00 27.90 92 PHE A CA 1
ATOM 747 C C . PHE A 1 95 ? -13.952 -32.188 -2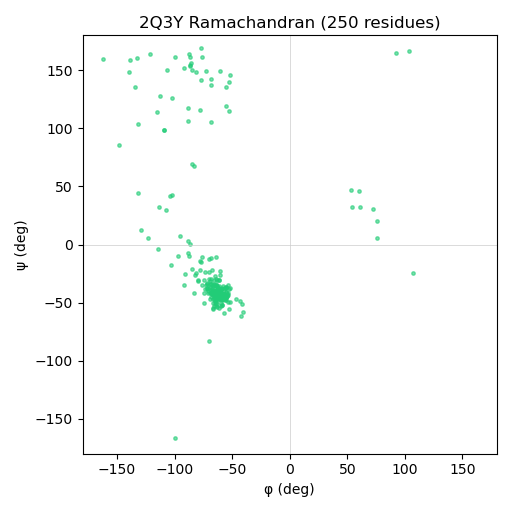6.839 1.00 27.26 92 PHE A C 1
ATOM 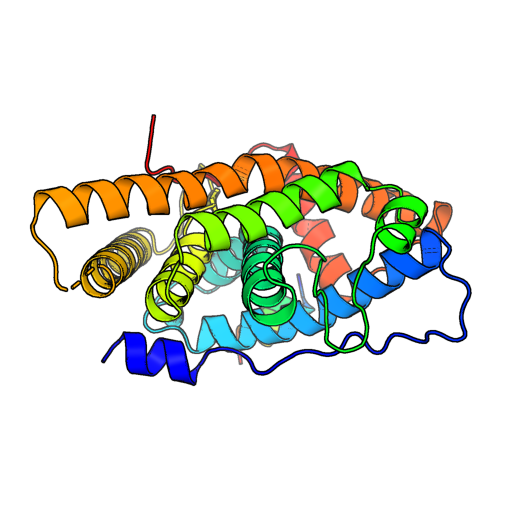748 O O . PHE A 1 95 ? -13.328 -31.158 -27.099 1.00 26.48 92 PHE A O 1
ATOM 756 N N . ALA A 1 96 ? -14.179 -33.149 -27.727 1.00 26.83 93 ALA A N 1
ATOM 757 C CA . ALA A 1 96 ? -13.710 -33.063 -29.102 1.00 27.35 93 ALA A CA 1
ATOM 758 C C . ALA A 1 96 ? -14.504 -34.074 -29.904 1.00 28.82 93 ALA A C 1
ATOM 759 O O . ALA A 1 96 ? -15.061 -35.013 -29.342 1.00 29.85 93 ALA A O 1
ATOM 761 N N . PRO A 1 97 ? -14.567 -33.900 -31.233 1.00 29.20 94 PRO A N 1
ATOM 762 C CA . PRO A 1 97 ? -15.328 -34.861 -32.033 1.00 28.02 94 PRO A CA 1
ATOM 763 C C . PRO A 1 97 ? -14.896 -36.306 -31.789 1.00 28.66 94 PRO A C 1
ATOM 764 O O . PRO A 1 97 ? -15.724 -37.207 -31.796 1.00 30.36 94 PRO A O 1
ATOM 768 N N . ASP A 1 98 ? -13.606 -36.525 -31.554 1.00 28.30 95 ASP A N 1
ATOM 769 C CA . ASP A 1 98 ? -13.102 -37.880 -31.336 1.00 28.92 95 ASP A CA 1
ATOM 770 C C . ASP A 1 98 ? -12.985 -38.278 -29.870 1.00 30.00 95 ASP A C 1
ATOM 771 O O . ASP A 1 98 ? -12.448 -39.337 -29.553 1.00 29.47 95 ASP A O 1
ATOM 776 N N . LEU A 1 99 ? -13.480 -37.438 -28.972 1.00 27.96 96 LEU A N 1
ATOM 777 C CA . LEU A 1 99 ? -13.403 -37.774 -27.562 1.00 28.13 96 LEU A CA 1
ATOM 778 C C . LEU A 1 99 ? -14.597 -37.197 -26.834 1.00 29.26 96 LEU A C 1
ATOM 779 O O . LEU A 1 99 ? -14.541 -36.090 -26.293 1.00 30.32 96 LEU A O 1
ATOM 784 N N . ILE A 1 100 ? -15.691 -37.953 -26.847 1.00 29.41 97 ILE A N 1
ATOM 785 C CA . ILE A 1 100 ? -16.913 -37.533 -26.187 1.00 28.34 97 ILE A CA 1
ATOM 786 C C . ILE A 1 100 ? -17.034 -38.289 -24.875 1.00 29.28 97 ILE A C 1
ATOM 787 O O . ILE A 1 100 ? -16.965 -39.515 -24.850 1.00 29.04 97 ILE A O 1
ATOM 792 N N . PHE A 1 101 ? -17.202 -37.559 -23.780 1.00 29.57 98 PHE A N 1
ATOM 793 C CA . PHE A 1 101 ? -17.328 -38.205 -22.484 1.00 29.71 98 PHE A CA 1
ATOM 794 C C . PHE A 1 101 ? -18.764 -38.565 -22.162 1.00 31.30 98 PHE A C 1
ATOM 795 O O . PHE A 1 101 ? -19.630 -37.690 -22.062 1.00 33.11 98 PHE A O 1
ATOM 803 N N . ASN A 1 102 ? -19.012 -39.861 -22.013 1.00 31.10 99 ASN A N 1
ATOM 804 C CA . ASN A 1 102 ? -20.332 -40.346 -21.640 1.00 31.11 99 ASN A CA 1
ATOM 805 C C . AS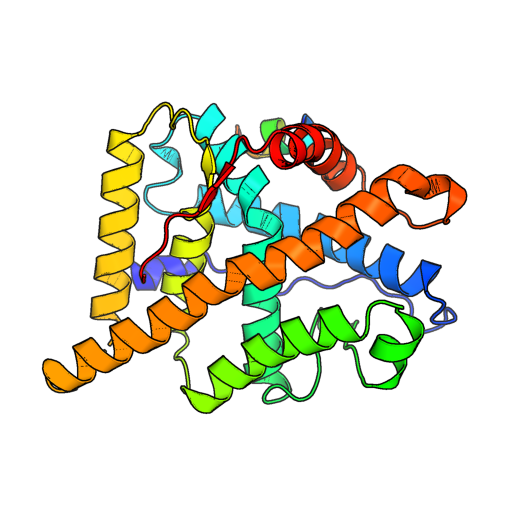N A 1 102 ? -20.261 -40.630 -20.144 1.00 30.35 99 ASN A C 1
ATOM 806 O O . ASN A 1 102 ? -19.317 -40.225 -19.467 1.00 27.89 99 ASN A O 1
ATOM 811 N N . GLU A 1 103 ? -21.253 -41.345 -19.641 1.00 31.28 100 GLU A N 1
ATOM 812 C CA . GLU A 1 103 ? -21.332 -41.678 -18.228 1.00 33.50 100 GLU A CA 1
ATOM 813 C C . GLU A 1 103 ? -20.138 -42.547 -17.809 1.00 33.52 100 GLU A C 1
ATOM 814 O O . GLU A 1 103 ? -19.562 -42.367 -16.731 1.00 32.52 100 GLU A O 1
ATOM 820 N N . GLU A 1 104 ? -19.749 -43.468 -18.685 1.00 32.57 101 GLU A N 1
ATOM 821 C CA . GLU A 1 104 ? -18.645 -44.373 -18.401 1.00 31.97 101 GLU A CA 1
ATOM 822 C C . GLU A 1 104 ? -17.284 -43.686 -18.266 1.00 31.42 101 GLU A C 1
ATOM 823 O O . GLU A 1 104 ? -16.529 -43.961 -17.325 1.00 31.78 101 GLU A O 1
ATOM 829 N N . ARG A 1 105 ? -16.964 -42.794 -19.194 1.00 28.72 102 ARG A N 1
ATOM 830 C CA . ARG A 1 105 ? -15.687 -42.101 -19.122 1.00 28.78 102 ARG A CA 1
ATOM 831 C C . ARG A 1 105 ? -15.632 -41.122 -17.954 1.00 28.49 102 ARG A C 1
ATOM 832 O O . ARG A 1 105 ? -14.570 -40.888 -17.373 1.00 27.26 102 ARG A O 1
ATOM 840 N N . MET A 1 106 ? -16.777 -40.549 -17.612 1.00 28.62 103 MET A N 1
ATOM 841 C CA . MET A 1 106 ? -16.832 -39.625 -16.489 1.00 31.09 103 MET A CA 1
ATOM 842 C C . MET A 1 106 ? -16.467 -40.393 -15.226 1.00 31.23 103 MET A C 1
ATOM 843 O O . MET A 1 106 ? -15.764 -39.875 -14.363 1.00 32.40 103 MET A O 1
ATOM 848 N N . GLN A 1 107 ? -16.943 -41.631 -15.130 1.00 32.14 104 GLN A N 1
ATOM 849 C CA . GLN A 1 107 ? -16.656 -42.479 -13.976 1.00 33.30 104 GLN A CA 1
ATOM 850 C C . GLN A 1 107 ? -15.172 -42.853 -13.905 1.00 34.00 104 GLN A C 1
ATOM 851 O O . GLN A 1 107 ? -14.513 -42.612 -12.894 1.00 34.27 104 GLN A O 1
ATOM 857 N N . GLN A 1 108 ? -14.650 -43.431 -14.986 1.00 32.13 105 GLN A N 1
ATOM 858 C CA . GLN A 1 108 ? -13.258 -43.856 -15.023 1.00 30.30 105 GLN A CA 1
ATOM 859 C C . GLN A 1 108 ? -12.261 -42.693 -15.013 1.00 31.06 105 GLN A C 1
ATOM 860 O O . GLN A 1 108 ? -11.064 -42.901 -14.812 1.00 29.96 105 GLN A O 1
ATOM 866 N N . SER A 1 109 ? -12.754 -41.473 -15.217 1.00 31.27 106 SER A N 1
ATOM 867 C CA . SER A 1 109 ? -11.891 -40.287 -15.229 1.00 29.01 106 SER A CA 1
ATOM 868 C C . SER A 1 109 ? -11.415 -39.912 -13.832 1.00 28.46 106 SER A C 1
ATOM 869 O O . SER A 1 109 ? -10.407 -39.227 -13.687 1.00 28.81 106 SER A O 1
ATOM 872 N N . ALA A 1 110 ? -12.166 -40.334 -12.819 1.00 27.68 107 ALA A N 1
ATOM 873 C CA . ALA A 1 110 ? -11.862 -40.045 -11.414 1.00 30.43 107 ALA A CA 1
ATOM 874 C C . ALA A 1 110 ? -12.210 -38.600 -11.019 1.00 31.96 107 ALA A C 1
ATOM 875 O O . ALA A 1 110 ? -11.932 -38.163 -9.897 1.00 33.35 107 ALA A O 1
ATOM 877 N N . MET A 1 111 ? -12.826 -37.869 -11.941 1.00 31.97 108 MET A N 1
ATOM 878 C CA . MET A 1 111 ? -13.228 -36.490 -11.685 1.00 32.16 108 MET A CA 1
ATOM 879 C C . MET A 1 111 ? -14.685 -36.308 -12.122 1.00 32.94 108 MET A C 1
ATOM 880 O O . MET A 1 111 ? -15.051 -35.317 -12.766 1.00 34.78 108 MET A O 1
ATOM 885 N N . TYR A 1 112 ? -15.513 -37.281 -11.766 1.00 32.18 109 TYR A N 1
ATOM 886 C CA . TYR A 1 112 ? -16.920 -37.260 -12.117 1.00 31.88 109 TYR A CA 1
ATOM 887 C C . TYR A 1 112 ? -17.579 -35.949 -11.713 1.00 31.84 109 TYR A C 1
ATOM 888 O O . TYR A 1 112 ? -18.271 -35.324 -12.516 1.00 32.77 109 TYR A O 1
ATOM 897 N N . ASP A 1 113 ? -17.369 -35.533 -10.469 1.00 29.47 110 ASP A N 1
ATOM 898 C CA . ASP A 1 113 ? -17.964 -34.289 -9.992 1.00 31.40 110 ASP A CA 1
ATOM 899 C C . ASP A 1 113 ? -17.592 -33.057 -10.815 1.00 29.37 110 ASP A C 1
ATOM 900 O O . ASP A 1 113 ? -18.451 -32.222 -11.097 1.00 29.51 110 ASP A O 1
ATOM 905 N N . LEU A 1 114 ? -16.321 -32.931 -11.187 1.00 26.51 111 LEU A N 1
ATOM 906 C CA . LEU A 1 114 ? -15.901 -31.796 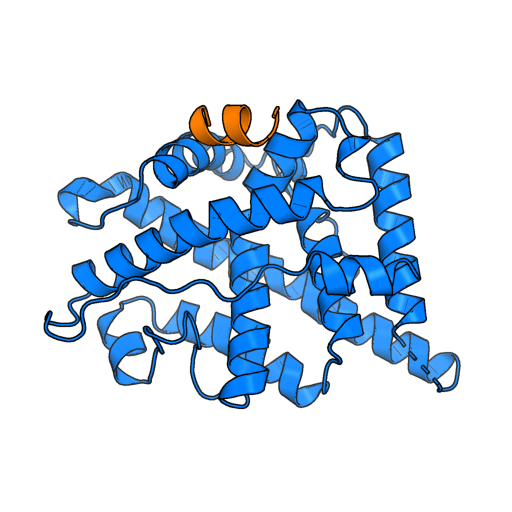-11.987 1.00 25.37 111 LEU A CA 1
ATOM 907 C C . LEU A 1 114 ? -16.575 -31.895 -13.356 1.00 26.11 111 LEU A C 1
ATOM 908 O O . LEU A 1 114 ? -16.934 -30.876 -13.954 1.00 24.58 111 LEU A O 1
ATOM 913 N N . CYS A 1 115 ? -16.769 -33.126 -13.838 1.00 26.31 112 CYS A N 1
ATOM 914 C CA . CYS A 1 115 ? -17.430 -33.339 -15.127 1.00 29.20 112 CYS A CA 1
ATOM 915 C C . CYS A 1 115 ? -18.874 -32.846 -15.048 1.00 29.91 112 CYS A C 1
ATOM 916 O O . CYS A 1 115 ? -19.370 -32.197 -15.979 1.00 31.12 112 CYS A O 1
ATOM 919 N N . GLN A 1 116 ? -19.543 -33.151 -13.936 1.00 29.30 113 GLN A N 1
ATOM 920 C CA . GLN A 1 116 ? -20.925 -32.720 -13.747 1.00 31.22 113 GLN A CA 1
ATOM 921 C C . GLN A 1 116 ? -20.978 -31.213 -13.649 1.00 29.08 113 GLN A C 1
ATOM 922 O O . GLN A 1 116 ? -21.880 -30.584 -14.194 1.00 29.56 113 GLN A O 1
ATOM 928 N N . GLY A 1 117 ? -20.005 -30.640 -12.949 1.00 28.42 114 GLY A N 1
ATOM 929 C CA . GLY A 1 117 ? -19.946 -29.199 -12.825 1.00 26.89 114 GLY A CA 1
ATOM 930 C C . GLY A 1 117 ? -19.875 -28.603 -14.220 1.00 28.43 114 GLY A C 1
ATOM 931 O O . GLY A 1 117 ? -20.558 -27.627 -14.528 1.00 30.21 114 GLY A O 1
ATOM 932 N N . MET A 1 118 ? -19.055 -29.195 -15.079 1.00 27.98 115 MET A N 1
ATOM 933 C CA . MET A 1 118 ? -18.929 -28.692 -16.437 1.00 30.11 115 MET A CA 1
ATOM 934 C C . MET A 1 118 ? -20.209 -28.941 -17.229 1.00 32.05 115 MET A C 1
ATOM 935 O O . MET A 1 118 ? -20.626 -28.103 -18.036 1.00 31.40 115 MET A O 1
ATOM 940 N N . ARG A 1 119 ? -20.850 -30.078 -16.992 1.00 33.22 116 ARG A N 1
ATOM 941 C CA . ARG A 1 119 ? -22.084 -30.365 -17.709 1.00 35.11 116 ARG A CA 1
ATOM 942 C C . ARG A 1 119 ? -23.154 -29.350 -17.289 1.00 34.76 116 ARG A C 1
ATOM 943 O O . ARG A 1 119 ? -24.036 -28.989 -18.080 1.00 32.88 116 ARG A O 1
ATOM 951 N N . GLN A 1 120 ? -23.063 -28.873 -16.051 1.00 34.11 117 GLN A N 1
ATOM 952 C CA . GLN A 1 120 ? -24.024 -27.899 -15.551 1.00 35.70 117 GLN A CA 1
ATOM 953 C C . GLN A 1 120 ? -23.956 -26.592 -16.329 1.00 34.78 117 GLN A C 1
ATOM 954 O O . GLN A 1 120 ? -24.956 -25.888 -16.474 1.00 33.46 117 GLN A O 1
ATOM 960 N N . ILE A 1 121 ? -22.776 -26.257 -16.825 1.00 35.08 118 ILE A N 1
ATOM 961 C CA . ILE A 1 121 ? -22.643 -25.039 -17.604 1.00 36.37 118 ILE A CA 1
ATOM 962 C C . ILE A 1 121 ? -23.391 -25.263 -18.898 1.00 35.39 118 ILE A C 1
ATOM 963 O O . ILE A 1 121 ? -24.104 -24.390 -19.383 1.00 35.34 118 ILE A O 1
ATOM 968 N N . SER A 1 122 ? -23.218 -26.454 -19.448 1.00 36.84 119 SER A N 1
ATOM 969 C CA . SER A 1 122 ? -23.864 -26.826 -20.692 1.00 39.52 119 SER A CA 1
ATOM 970 C C . SER A 1 122 ? -25.379 -26.744 -20.512 1.00 39.27 119 SER A C 1
ATOM 971 O O . SER A 1 122 ? -26.098 -26.248 -21.386 1.00 39.01 119 SER A O 1
ATOM 974 N N . GLN A 1 123 ? -25.859 -27.226 -19.370 1.00 39.71 120 GLN A N 1
ATOM 975 C CA . GLN A 1 123 ? -27.285 -27.203 -19.079 1.00 39.69 120 GLN A CA 1
ATOM 976 C C . GLN A 1 123 ? -27.818 -25.780 -18.983 1.00 40.49 120 GLN A C 1
ATOM 977 O O . GLN A 1 123 ? -28.946 -25.515 -19.390 1.00 42.30 120 GLN A O 1
ATOM 983 N N . GLU A 1 124 ? -27.015 -24.865 -18.447 1.00 39.34 121 GLU A N 1
ATOM 984 C CA . GLU A 1 124 ? -27.434 -23.476 -18.348 1.00 40.47 121 GLU A CA 1
ATOM 985 C C . GLU A 1 124 ? -27.649 -22.909 -19.743 1.00 40.47 121 GLU A C 1
ATOM 986 O O . GLU A 1 124 ? -28.576 -22.133 -19.974 1.00 41.74 121 GLU A O 1
ATOM 992 N N . PHE A 1 125 ? -26.777 -23.285 -20.672 1.00 40.00 122 PHE A N 1
ATOM 993 C CA . PHE A 1 125 ? -26.906 -22.829 -22.047 1.00 39.64 122 PHE A CA 1
ATOM 994 C C . PHE A 1 125 ? -28.258 -23.300 -22.546 1.00 39.22 122 PHE A C 1
ATOM 995 O O . PHE A 1 125 ? -28.948 -22.584 -23.263 1.00 39.99 122 PHE A O 1
ATOM 1003 N N . VAL A 1 126 ? -28.638 -24.510 -22.150 1.00 38.03 123 VAL A N 1
ATOM 1004 C CA . VAL A 1 126 ? -29.915 -25.070 -22.561 1.00 37.49 123 VAL A CA 1
ATOM 1005 C C . VAL A 1 126 ? -31.065 -24.286 -21.950 1.00 38.33 123 VAL A C 1
ATOM 1006 O O . VAL A 1 126 ? -31.939 -23.782 -22.661 1.00 40.04 123 VAL A O 1
ATOM 1010 N N . ARG A 1 127 ? -31.063 -24.174 -20.630 1.00 37.37 124 ARG A N 1
ATOM 1011 C CA . ARG A 1 127 ? -32.129 -23.461 -19.949 1.00 37.23 124 ARG A CA 1
ATOM 1012 C C . ARG A 1 127 ? -32.305 -22.043 -20.481 1.00 37.39 124 ARG A C 1
ATOM 1013 O O . ARG A 1 127 ? -33.426 -21.587 -20.694 1.00 39.97 124 ARG A O 1
ATOM 1021 N N . LEU A 1 128 ? -31.201 -21.350 -20.711 1.00 36.02 125 LEU A N 1
ATOM 1022 C CA . LEU A 1 128 ? -31.275 -19.977 -21.191 1.00 37.36 125 LEU A CA 1
ATOM 1023 C C . LEU A 1 128 ? -31.348 -19.836 -22.701 1.00 37.20 125 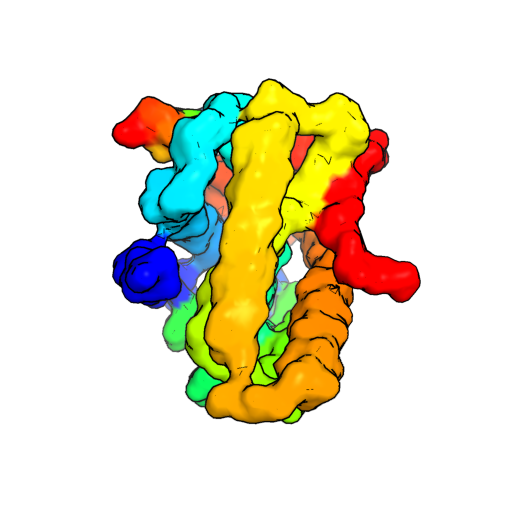LEU A C 1
ATOM 1024 O O . LEU A 1 128 ? -31.600 -18.747 -23.205 1.00 36.32 125 LEU A O 1
ATOM 1029 N N . GLN A 1 129 ? -31.133 -20.934 -23.420 1.00 39.26 126 GLN A N 1
ATOM 1030 C CA . GLN A 1 129 ? -31.149 -20.898 -24.876 1.00 39.51 126 GLN A CA 1
ATOM 1031 C C . GLN A 1 129 ? -30.190 -19.807 -25.340 1.00 39.56 126 GLN A C 1
ATOM 1032 O O . GLN A 1 129 ? -30.530 -18.979 -26.188 1.00 40.86 126 GLN A O 1
ATOM 1038 N N . VAL A 1 130 ? -28.994 -19.806 -24.758 1.00 37.17 127 VAL A N 1
ATOM 1039 C CA . VAL A 1 130 ? -27.966 -18.834 -25.102 1.00 34.57 127 VAL A CA 1
ATOM 1040 C C . VAL A 1 130 ? -27.710 -18.875 -26.604 1.00 33.73 127 VAL A C 1
ATOM 1041 O O . VAL A 1 130 ? -27.602 -19.949 -27.185 1.00 34.76 127 VAL A O 1
ATOM 1045 N N . THR A 1 131 ? -27.612 -17.707 -27.229 1.00 32.57 128 THR A N 1
ATOM 1046 C CA . THR A 1 131 ? -27.382 -17.644 -28.664 1.00 32.26 128 THR A CA 1
ATOM 1047 C C . THR A 1 131 ? -25.901 -17.689 -28.964 1.00 33.55 128 THR A C 1
ATOM 1048 O O . THR A 1 131 ? -25.070 -17.470 -28.084 1.00 33.72 128 THR A O 1
ATOM 1052 N N . TYR A 1 132 ? -25.575 -17.964 -30.220 1.00 35.17 129 TYR A N 1
ATOM 1053 C CA . TYR A 1 132 ? -24.185 -18.036 -30.638 1.00 36.49 129 TYR A CA 1
ATOM 1054 C C . TYR A 1 132 ? -23.481 -16.705 -30.402 1.00 36.37 129 TYR A C 1
ATOM 1055 O O . TYR A 1 132 ? -22.333 -16.678 -29.976 1.00 38.63 129 TYR A O 1
ATOM 1064 N N . GLU A 1 133 ? -24.172 -15.605 -30.679 1.00 37.70 130 GLU A N 1
ATOM 1065 C CA . GLU A 1 133 ? -23.599 -14.275 -30.476 1.00 40.42 130 GLU A CA 1
ATOM 1066 C C . GLU A 1 133 ? -23.334 -14.005 -28.988 1.00 38.64 130 GLU A C 1
ATOM 1067 O O . GLU A 1 133 ? -22.260 -13.533 -28.619 1.00 38.54 130 GLU A O 1
ATOM 1073 N N . GLU A 1 134 ? -24.315 -14.295 -28.138 1.00 36.50 131 GLU A N 1
ATOM 1074 C CA . GLU A 1 134 ? -24.142 -14.095 -26.705 1.00 35.22 131 GLU A CA 1
ATOM 1075 C C . GLU A 1 134 ? -22.932 -14.899 -26.241 1.00 34.11 131 GLU A C 1
ATOM 1076 O O . GLU A 1 134 ? -22.110 -14.406 -25.468 1.00 33.71 131 GLU A O 1
ATOM 1082 N N . PHE A 1 135 ? -22.819 -16.129 -26.739 1.00 34.64 132 PHE A N 1
ATOM 1083 C CA . PHE A 1 135 ? -21.707 -17.008 -26.384 1.00 33.46 132 PHE A CA 1
ATOM 1084 C C . PHE A 1 135 ? -20.361 -16.402 -26.749 1.00 34.35 132 PHE A C 1
ATOM 1085 O O . PHE A 1 135 ? -19.431 -16.409 -25.947 1.00 35.47 132 PHE A O 1
ATOM 1093 N N . LEU A 1 136 ? -20.248 -15.883 -27.965 1.00 35.75 133 LEU A N 1
ATOM 1094 C CA . LEU A 1 136 ? -18.988 -15.293 -28.395 1.00 36.19 133 LEU A CA 1
ATOM 1095 C C . LEU A 1 136 ? -18.567 -14.115 -27.520 1.00 35.30 133 LEU A C 1
ATOM 1096 O O . LEU A 1 136 ? -17.401 -13.989 -27.149 1.00 34.88 133 LEU A O 1
ATOM 1101 N N . CYS A 1 137 ? -19.518 -13.258 -27.179 1.00 35.02 134 CYS A N 1
ATOM 1102 C CA . CYS A 1 137 ? -19.205 -12.099 -26.357 1.00 35.91 134 CYS A CA 1
ATOM 1103 C C . CYS A 1 137 ? -18.798 -12.544 -24.960 1.00 35.38 134 CYS A C 1
ATOM 1104 O O . CYS A 1 137 ? -17.783 -12.089 -24.428 1.00 35.23 134 CYS A O 1
ATOM 1107 N N . MET A 1 138 ? -19.574 -13.454 -24.379 1.00 34.09 135 MET A N 1
ATOM 1108 C CA . MET A 1 138 ? -19.268 -13.954 -23.047 1.00 33.89 135 MET A CA 1
ATOM 1109 C C . MET A 1 138 ? -17.863 -14.542 -22.997 1.00 33.92 135 MET A C 1
ATOM 1110 O O . MET A 1 138 ? -17.108 -14.272 -22.064 1.00 31.94 135 MET A O 1
ATOM 1115 N N . LYS A 1 139 ? -17.504 -15.323 -24.016 1.00 33.43 136 LYS A N 1
ATOM 1116 C CA . LYS A 1 139 ? -16.185 -15.949 -24.058 1.00 31.42 136 LYS A CA 1
ATOM 1117 C C . LYS A 1 139 ? -15.061 -14.931 -23.913 1.00 31.97 136 LYS A C 1
ATOM 1118 O O . LYS A 1 139 ? -14.102 -15.167 -23.168 1.00 31.92 136 LYS A O 1
ATOM 1124 N N . VAL A 1 140 ? -15.173 -13.806 -24.622 1.00 31.50 137 VAL A N 1
ATOM 1125 C CA . VAL A 1 140 ? -14.160 -12.751 -24.537 1.00 30.60 137 VAL A CA 1
ATOM 1126 C C . VAL A 1 140 ? -14.101 -12.186 -23.111 1.00 29.19 137 VAL A C 1
ATOM 1127 O O . VAL A 1 140 ? -13.027 -11.971 -22.556 1.00 28.41 137 VAL A O 1
ATOM 1131 N N . LEU A 1 141 ? -15.265 -11.937 -22.527 1.00 29.00 138 LEU A N 1
ATOM 1132 C CA . LEU A 1 141 ? -15.320 -11.407 -21.173 1.00 30.41 138 LEU A CA 1
ATOM 1133 C C . LEU A 1 141 ? -14.542 -12.313 -20.222 1.00 30.59 138 LEU A C 1
ATOM 1134 O O . LEU A 1 141 ? -13.870 -11.837 -19.314 1.00 30.19 138 LEU A O 1
ATOM 1139 N N . LEU A 1 142 ? -14.626 -13.620 -20.451 1.00 30.67 139 LEU A N 1
ATOM 1140 C CA . LEU A 1 142 ? -13.914 -14.590 -19.634 1.00 32.55 139 LEU A CA 1
ATOM 1141 C C . LEU A 1 142 ? -12.413 -14.324 -19.673 1.00 33.37 139 LEU A C 1
ATOM 1142 O O . LEU A 1 142 ? -11.742 -14.361 -18.644 1.00 35.36 139 LEU A O 1
ATOM 1147 N N . LEU A 1 143 ? -11.892 -14.062 -20.867 1.00 33.44 140 LEU A N 1
ATOM 1148 C CA . LEU A 1 143 ? -10.471 -13.773 -21.039 1.00 33.36 140 LEU A CA 1
ATOM 1149 C C . LEU A 1 143 ? -10.086 -12.529 -20.235 1.00 33.52 140 LEU A C 1
ATOM 1150 O O . LEU A 1 143 ? -8.921 -12.333 -19.889 1.00 32.39 140 LEU A O 1
ATOM 1155 N N . LEU A 1 144 ? -11.079 -11.698 -19.941 1.00 32.03 141 LEU A N 1
ATOM 1156 C CA . LEU A 1 144 ? -10.851 -10.465 -19.205 1.00 33.16 141 LEU A CA 1
ATOM 1157 C C . LEU A 1 144 ? -11.503 -10.448 -17.808 1.00 33.02 141 LEU A C 1
ATOM 1158 O O . LEU A 1 144 ? -11.905 -9.382 -17.335 1.00 32.90 141 LEU A O 1
ATOM 1163 N N . SER A 1 145 ? -11.604 -11.596 -17.139 1.00 31.67 142 SER A N 1
ATOM 1164 C CA . SER A 1 145 ? -12.240 -11.604 -15.821 1.00 32.41 142 SER A CA 1
ATOM 1165 C C . SER A 1 145 ? -11.435 -12.139 -14.640 1.00 33.82 142 SER A C 1
ATOM 1166 O O . SER A 1 145 ? -11.953 -12.262 -13.526 1.00 33.65 142 SER A O 1
ATOM 1169 N N . THR A 1 146 ? -10.170 -12.454 -14.880 1.00 34.65 143 THR A N 1
ATOM 1170 C CA . THR A 1 146 ? -9.286 -12.930 -13.826 1.00 36.07 143 THR A CA 1
ATOM 1171 C C . THR A 1 146 ? -8.012 -12.107 -13.967 1.00 38.57 143 THR A C 1
ATOM 1172 O O . THR A 1 146 ? -7.211 -12.344 -14.872 1.00 38.71 143 THR A O 1
ATOM 1176 N N . VAL A 1 147 ? -7.833 -11.127 -13.085 1.00 39.65 144 VAL A N 1
ATOM 1177 C CA . VAL A 1 147 ? -6.663 -10.259 -13.150 1.00 40.23 144 VAL A CA 1
ATOM 1178 C C . VAL A 1 147 ? -5.808 -10.265 -11.888 1.00 40.76 144 VAL A C 1
ATOM 1179 O O . VAL A 1 147 ? -6.239 -10.723 -10.830 1.00 40.26 144 VAL A O 1
ATOM 1183 N N . PRO A 1 148 ? -4.569 -9.758 -11.993 1.00 42.00 145 PRO A N 1
ATOM 1184 C CA . PRO A 1 148 ? -3.646 -9.699 -10.857 1.00 42.13 145 PRO A CA 1
ATOM 1185 C C . PRO A 1 148 ? -4.176 -8.690 -9.850 1.00 43.24 145 PRO A C 1
ATOM 1186 O O . PRO A 1 148 ? -4.640 -7.616 -10.238 1.00 43.05 145 PRO A O 1
ATOM 1190 N N . LYS A 1 149 ? -4.115 -9.027 -8.567 1.00 44.50 146 LYS A N 1
ATOM 1191 C CA . LYS A 1 149 ? -4.581 -8.099 -7.545 1.00 47.15 146 LYS A CA 1
ATOM 1192 C C . LYS A 1 149 ? -3.852 -6.765 -7.683 1.00 47.75 146 LYS A C 1
ATOM 1193 O O . LYS A 1 149 ? -4.447 -5.708 -7.490 1.00 48.15 146 LYS A O 1
ATOM 1199 N N . ASP A 1 150 ? -2.571 -6.820 -8.042 1.00 49.86 147 ASP A N 1
ATOM 1200 C CA . ASP A 1 150 ? -1.774 -5.605 -8.186 1.00 52.36 147 ASP A CA 1
ATOM 1201 C C . ASP A 1 150 ? -2.032 -4.798 -9.454 1.00 51.91 147 ASP A C 1
ATOM 1202 O O . ASP A 1 150 ? -1.550 -3.670 -9.579 1.00 52.05 147 ASP A O 1
ATOM 1207 N N . GLY A 1 151 ? -2.777 -5.369 -10.395 1.00 50.76 148 GLY A N 1
ATOM 1208 C CA . GLY A 1 151 ? -3.090 -4.639 -11.610 1.00 49.18 148 GLY A CA 1
ATOM 1209 C C . GLY A 1 151 ? -2.326 -5.011 -12.865 1.00 49.60 148 GLY A C 1
ATOM 1210 O O . GLY A 1 151 ? -1.317 -5.711 -12.828 1.00 49.34 148 GLY A O 1
ATOM 1211 N N . LEU A 1 152 ? -2.829 -4.522 -13.990 1.00 50.14 149 LEU A N 1
ATOM 1212 C CA . LEU A 1 152 ? -2.233 -4.774 -15.291 1.00 51.14 149 LEU A CA 1
ATOM 1213 C C . LEU A 1 152 ? -1.404 -3.560 -15.693 1.00 52.57 149 LEU A C 1
ATOM 1214 O O . LEU A 1 152 ? -1.588 -2.471 -15.147 1.00 54.38 149 LEU A O 1
ATOM 1219 N N . LYS A 1 153 ? -0.496 -3.740 -16.646 1.00 52.36 150 LYS A N 1
ATOM 1220 C CA . LYS A 1 153 ? 0.333 -2.630 -17.093 1.00 53.00 150 LYS A CA 1
ATOM 1221 C C . LYS A 1 153 ? -0.447 -1.691 -18.006 1.00 53.21 150 LYS A C 1
ATOM 1222 O O . LYS A 1 153 ? -0.239 -0.479 -17.987 1.00 53.84 150 LYS A O 1
ATOM 1228 N N . SER A 1 154 ? -1.351 -2.255 -18.799 1.00 53.23 151 SER A N 1
ATOM 1229 C CA . SER A 1 154 ? -2.173 -1.469 -19.711 1.00 52.57 151 SER A CA 1
ATOM 1230 C C . SER A 1 154 ? -3.572 -1.371 -19.114 1.00 51.78 151 SER A C 1
ATOM 1231 O O . SER A 1 154 ? -4.576 -1.485 -19.822 1.00 50.81 151 SER A O 1
ATOM 1234 N N . GLN A 1 155 ? -3.617 -1.151 -17.802 1.00 50.30 152 GLN A N 1
ATOM 1235 C CA . GLN A 1 155 ? -4.866 -1.059 -17.063 1.00 48.83 152 GLN A CA 1
ATOM 1236 C C . GLN A 1 155 ? -5.953 -0.278 -17.787 1.00 48.04 152 GLN A C 1
ATOM 1237 O O . GLN A 1 155 ? -7.074 -0.762 -17.937 1.00 48.42 152 GLN A O 1
ATOM 1243 N N . ALA A 1 156 ? -5.625 0.926 -18.238 1.00 47.88 153 ALA A N 1
ATOM 1244 C CA . ALA A 1 156 ? -6.592 1.762 -18.946 1.00 47.81 153 ALA A CA 1
ATOM 1245 C C . ALA A 1 156 ? -7.017 1.115 -20.255 1.00 47.56 153 ALA A C 1
ATOM 1246 O O . ALA A 1 156 ? -8.203 1.051 -20.574 1.00 48.35 153 ALA A O 1
ATOM 1248 N N . SER A 1 157 ? -6.046 0.643 -21.023 1.00 47.26 154 SER A N 1
ATOM 1249 C CA . SER A 1 157 ? -6.359 -0.003 -22.286 1.00 47.57 154 SER A CA 1
ATOM 1250 C C . SER A 1 157 ? -7.277 -1.206 -22.011 1.00 46.26 154 SER A C 1
ATOM 1251 O O . SER A 1 157 ? -8.215 -1.486 -22.766 1.00 44.27 154 SER A O 1
ATOM 1254 N N . PHE A 1 158 ? -7.001 -1.899 -20.911 1.00 44.64 155 PHE A N 1
ATOM 1255 C CA . PHE A 1 158 ? -7.773 -3.067 -20.504 1.00 44.01 155 PHE A CA 1
ATOM 1256 C C . PHE A 1 158 ? -9.218 -2.719 -20.163 1.00 43.77 155 PHE A C 1
ATOM 1257 O O . PHE A 1 158 ? -10.151 -3.329 -20.683 1.00 42.87 155 PHE A O 1
ATOM 1265 N N . ASP A 1 159 ? -9.392 -1.745 -19.274 1.00 44.09 156 ASP A N 1
ATOM 1266 C CA . ASP A 1 159 ? -10.716 -1.309 -18.846 1.00 44.01 156 ASP A CA 1
ATOM 1267 C C . ASP A 1 159 ? -11.609 -0.904 -20.012 1.00 43.86 156 ASP A C 1
ATOM 1268 O O . ASP A 1 159 ? -12.795 -1.228 -20.027 1.00 44.06 156 ASP A O 1
ATOM 1273 N N . GLU A 1 160 ? -11.047 -0.200 -20.990 1.00 44.23 157 GLU A N 1
ATOM 1274 C CA . GLU A 1 160 ? -11.833 0.228 -22.144 1.00 45.44 157 GLU A CA 1
ATOM 1275 C C . GLU A 1 160 ? -12.306 -0.994 -22.929 1.00 43.81 157 GLU A C 1
ATOM 1276 O O . GLU A 1 160 ? -13.482 -1.114 -23.275 1.00 42.93 157 GLU A O 1
ATOM 1282 N N . MET A 1 161 ? -11.374 -1.898 -23.202 1.00 41.86 158 MET A N 1
ATOM 1283 C CA . MET A 1 161 ? -11.671 -3.110 -23.945 1.00 42.62 158 MET A CA 1
ATOM 1284 C C . MET A 1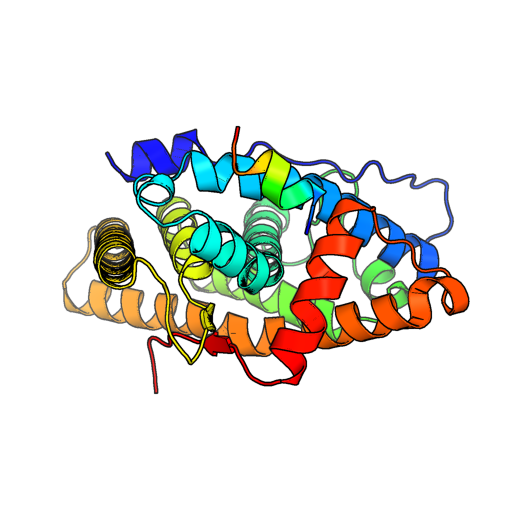 161 ? -12.795 -3.917 -23.290 1.00 42.11 158 MET A C 1
ATOM 1285 O O . MET A 1 161 ? -13.743 -4.333 -23.964 1.00 41.86 158 MET A O 1
ATOM 1290 N N . ARG A 1 162 ? -12.692 -4.121 -21.978 1.00 41.10 159 ARG A N 1
ATOM 1291 C CA . ARG A 1 162 ? -13.690 -4.891 -21.241 1.00 41.14 159 ARG A CA 1
ATOM 1292 C C . ARG A 1 162 ? -15.072 -4.284 -21.373 1.00 40.55 159 ARG A C 1
ATOM 1293 O O . ARG A 1 162 ? -16.037 -4.994 -21.633 1.00 40.72 159 ARG A O 1
ATOM 1301 N N . MET A 1 163 ? -15.168 -2.971 -21.193 1.00 42.46 160 MET A N 1
ATOM 1302 C CA . MET A 1 163 ? -16.448 -2.282 -21.316 1.00 44.57 160 MET A CA 1
ATOM 1303 C C . MET A 1 163 ? -17.021 -2.422 -22.718 1.00 43.32 160 MET A C 1
ATOM 1304 O O . MET A 1 163 ? -18.225 -2.610 -22.886 1.00 42.79 160 MET A O 1
ATOM 1309 N N . ASN A 1 164 ? -16.162 -2.332 -23.727 1.00 42.96 161 ASN A N 1
ATOM 1310 C CA . ASN A 1 164 ? -16.626 -2.459 -25.102 1.00 43.86 161 ASN A CA 1
ATOM 1311 C C . ASN A 1 164 ? -17.258 -3.825 -25.343 1.00 42.01 161 ASN A C 1
ATOM 1312 O O . ASN A 1 164 ? -18.329 -3.922 -25.949 1.00 39.37 161 ASN A O 1
ATOM 1317 N N . TYR A 1 165 ? -16.610 -4.882 -24.860 1.00 40.36 162 TYR A N 1
ATOM 1318 C CA . TYR A 1 165 ? -17.161 -6.220 -25.047 1.00 39.89 162 TYR A CA 1
ATOM 1319 C C . TYR A 1 165 ? -18.415 -6.436 -24.213 1.00 38.84 162 TYR A C 1
ATOM 1320 O O . TYR A 1 165 ? -19.296 -7.198 -24.608 1.00 37.58 162 TYR A O 1
ATOM 1329 N N . ILE A 1 166 ? -18.507 -5.755 -23.072 1.00 37.81 163 ILE A N 1
ATOM 1330 C CA . ILE A 1 166 ? -19.698 -5.862 -22.241 1.00 38.31 163 ILE A CA 1
ATOM 1331 C C . ILE A 1 166 ? -20.846 -5.216 -23.022 1.00 39.43 163 ILE A C 1
ATOM 1332 O O . ILE A 1 166 ? -21.960 -5.741 -23.071 1.00 39.72 163 ILE A O 1
ATOM 1337 N N . LYS A 1 167 ? -20.573 -4.073 -23.641 1.00 39.82 164 LYS A N 1
ATOM 1338 C CA . LYS A 1 167 ? -21.600 -3.403 -24.425 1.00 41.60 164 LYS A CA 1
ATOM 1339 C C . LYS A 1 167 ? -21.983 -4.279 -25.607 1.00 40.09 164 LYS A C 1
ATOM 1340 O O . LYS A 1 167 ? -23.162 -4.383 -25.958 1.00 40.66 164 LYS A O 1
ATOM 1346 N N . GLU A 1 168 ? -20.987 -4.922 -26.210 1.00 39.16 165 GLU A N 1
ATOM 1347 C CA . GLU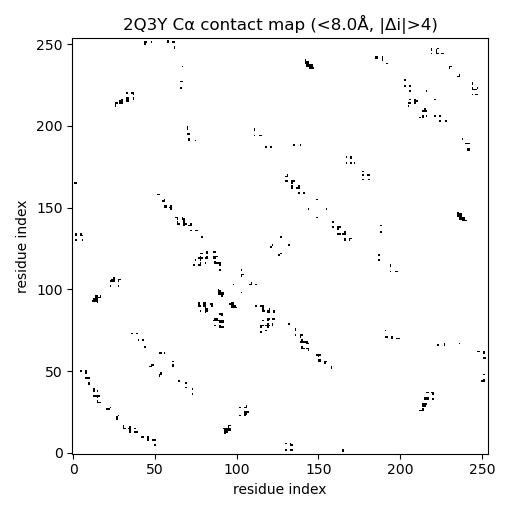 A 1 168 ? -21.237 -5.800 -27.345 1.00 37.19 165 GLU A CA 1
ATOM 1348 C C . GLU A 1 168 ? -22.196 -6.895 -26.905 1.00 37.23 165 GLU A C 1
ATOM 1349 O O . GLU A 1 168 ? -23.072 -7.301 -27.666 1.00 37.87 165 GLU A O 1
ATOM 1355 N N . LEU A 1 169 ? -22.036 -7.364 -25.669 1.00 36.77 166 LEU A N 1
ATOM 1356 C CA . LEU A 1 169 ? -22.912 -8.401 -25.134 1.00 36.82 166 LEU A CA 1
ATOM 1357 C C . LEU A 1 169 ? -24.338 -7.865 -25.094 1.00 36.50 166 LEU A C 1
ATOM 1358 O O . LEU A 1 169 ? -25.276 -8.540 -25.521 1.00 37.69 166 LEU A O 1
ATOM 1363 N N . ARG A 1 170 ? -24.495 -6.646 -24.581 1.00 36.94 167 ARG A N 1
ATOM 1364 C CA . ARG A 1 170 ? -25.806 -6.002 -24.505 1.00 38.27 167 ARG A CA 1
ATOM 1365 C C . ARG A 1 170 ? -26.427 -5.949 -25.904 1.00 41.19 167 ARG A C 1
ATOM 1366 O O . ARG A 1 170 ? -27.612 -6.238 -26.076 1.00 41.48 167 ARG A O 1
ATOM 1374 N N . ARG A 1 171 ? -25.624 -5.573 -26.899 1.00 42.50 168 ARG A N 1
ATOM 1375 C CA . ARG A 1 171 ? -26.098 -5.499 -28.280 1.00 44.97 168 ARG A CA 1
ATOM 1376 C C . ARG A 1 171 ? -26.640 -6.854 -28.718 1.00 43.96 168 ARG A C 1
ATOM 1377 O O . ARG A 1 171 ? -27.725 -6.947 -29.299 1.00 43.20 168 ARG A O 1
ATOM 1385 N N . ALA A 1 172 ? -25.879 -7.904 -28.435 1.00 42.32 169 ALA A N 1
ATOM 1386 C CA . ALA A 1 172 ? -26.303 -9.249 -28.782 1.00 41.41 169 ALA A CA 1
ATOM 1387 C C . ALA A 1 172 ? -27.650 -9.481 -28.113 1.00 41.85 169 ALA A C 1
ATOM 1388 O O . ALA A 1 172 ? -28.569 -10.031 -28.713 1.00 43.75 169 ALA A O 1
ATOM 1390 N N . ILE A 1 173 ? -27.769 -9.042 -26.865 1.00 42.12 170 ILE A N 1
ATOM 1391 C CA . ILE A 1 173 ? -29.019 -9.193 -26.130 1.00 41.59 170 ILE A CA 1
ATOM 1392 C C . ILE A 1 173 ? -30.091 -8.292 -26.744 1.00 41.32 170 ILE A C 1
ATOM 1393 O O . ILE A 1 173 ? -31.198 -8.743 -27.028 1.00 43.62 170 ILE A O 1
ATOM 1398 N N . GLU A 1 177 ? -35.324 -8.938 -30.449 1.00 74.08 174 GLU A N 1
ATOM 1399 C CA . GLU A 1 177 ? -35.056 -7.573 -29.990 1.00 74.28 174 GLU A CA 1
ATOM 1400 C C . GLU A 1 177 ? -35.311 -7.460 -28.482 1.00 73.54 174 GLU A C 1
ATOM 1401 O O . GLU A 1 177 ? -34.368 -7.542 -27.689 1.00 74.96 174 GLU A O 1
ATOM 1407 N N . ASN A 1 178 ? -36.579 -7.259 -28.113 1.00 71.13 175 ASN A N 1
ATOM 1408 C CA . ASN A 1 178 ? -37.036 -7.178 -26.727 1.00 67.95 175 ASN A CA 1
ATOM 1409 C C . ASN A 1 178 ? -37.092 -5.800 -26.073 1.00 65.15 175 ASN A C 1
ATOM 1410 O O . ASN A 1 178 ? -36.525 -4.823 -26.570 1.00 64.35 175 ASN A O 1
ATOM 1415 N N . ASN A 1 179 ? -37.797 -5.747 -24.946 1.00 61.64 176 ASN A N 1
ATOM 1416 C CA . ASN A 1 179 ? -37.966 -4.530 -24.156 1.00 57.65 176 ASN A CA 1
ATOM 1417 C C . ASN A 1 179 ? -36.808 -4.348 -23.169 1.00 53.89 176 ASN A C 1
ATOM 1418 O O . ASN A 1 179 ? -36.089 -5.300 -22.861 1.00 53.00 176 ASN A O 1
ATOM 1423 N N . SER A 1 180 ? -36.629 -3.125 -22.678 1.00 50.24 177 SER A N 1
ATOM 1424 C CA . SER A 1 180 ? -35.534 -2.814 -21.764 1.00 47.72 177 SER A CA 1
ATOM 1425 C C . SER A 1 180 ? -35.440 -3.666 -20.507 1.00 45.72 177 SER A C 1
ATOM 1426 O O . SER A 1 180 ? -34.361 -4.122 -20.154 1.00 45.55 177 SER A O 1
ATOM 1429 N N . SER A 1 181 ? -36.556 -3.886 -19.828 1.00 44.80 178 SER A N 1
ATOM 1430 C CA . SER A 1 181 ? -36.529 -4.688 -18.612 1.00 44.94 178 SER A CA 1
ATOM 1431 C C . SER A 1 181 ? -36.117 -6.122 -18.924 1.00 44.25 178 SER A C 1
ATOM 1432 O O . SER A 1 181 ? -35.327 -6.728 -18.197 1.00 44.71 178 SER A O 1
ATOM 1435 N N . GLN A 1 182 ? -36.663 -6.659 -20.008 1.00 42.93 179 GLN A N 1
ATOM 1436 C CA . GLN A 1 182 ? -36.359 -8.018 -20.422 1.00 41.79 179 GLN A CA 1
ATOM 1437 C C . GLN A 1 182 ? -34.886 -8.159 -20.793 1.00 40.61 179 GLN A C 1
ATOM 1438 O O . GLN A 1 182 ? -34.274 -9.206 -20.569 1.00 40.20 179 GLN A O 1
ATOM 1444 N N . ASN A 1 183 ? -34.319 -7.103 -21.362 1.00 36.36 180 ASN A N 1
ATOM 1445 C CA . ASN A 1 183 ? -32.915 -7.118 -21.719 1.00 36.26 180 ASN A CA 1
ATOM 1446 C C . ASN A 1 183 ? -32.066 -7.045 -20.448 1.00 35.51 180 ASN A C 1
ATOM 1447 O O . ASN A 1 183 ? -30.975 -7.613 -20.392 1.00 33.74 180 ASN A O 1
ATOM 1452 N N . TRP A 1 184 ? -32.569 -6.344 -19.434 1.00 32.59 181 TRP A N 1
ATOM 1453 C CA . TRP A 1 184 ? -31.847 -6.230 -18.172 1.00 33.14 181 TRP A CA 1
ATOM 1454 C C . TRP A 1 184 ? -31.815 -7.581 -17.485 1.00 32.74 181 TRP A C 1
ATOM 1455 O O . TRP A 1 184 ? -30.773 -8.011 -16.993 1.00 32.36 181 TRP A O 1
ATOM 1466 N N . GLN A 1 185 ? -32.963 -8.249 -17.459 1.00 33.34 182 GLN A N 1
ATOM 1467 C CA . GLN A 1 185 ? -33.052 -9.560 -16.840 1.00 35.30 182 GLN A CA 1
ATOM 1468 C C . GLN A 1 185 ? -32.127 -10.545 -17.543 1.00 33.95 182 GLN A C 1
ATOM 1469 O O . GLN A 1 185 ? -31.516 -11.399 -16.905 1.00 34.71 182 GLN A O 1
ATOM 1475 N N . ARG A 1 186 ? -32.025 -10.419 -18.860 1.00 32.46 183 ARG A N 1
ATOM 1476 C CA . ARG A 1 186 ? -31.185 -11.305 -19.645 1.00 30.79 183 ARG A CA 1
ATOM 1477 C C . ARG A 1 186 ? -29.722 -11.072 -19.277 1.00 30.85 183 ARG A C 1
ATOM 1478 O O . ARG A 1 186 ? -28.957 -12.016 -19.066 1.00 31.76 183 ARG A O 1
ATOM 1486 N N . PHE A 1 187 ? -29.339 -9.804 -19.206 1.00 28.73 184 PHE A N 1
ATOM 1487 C CA . PHE A 1 187 ? -27.979 -9.434 -18.848 1.00 28.57 184 PHE A CA 1
ATOM 1488 C C . PHE A 1 187 ? -27.621 -9.989 -17.458 1.00 29.41 184 PHE A C 1
ATOM 1489 O O . PHE A 1 187 ? -26.526 -10.517 -17.243 1.00 27.06 184 PHE A O 1
ATOM 1497 N N . TYR A 1 188 ? -28.556 -9.847 -16.522 1.00 29.26 185 TYR A N 1
ATOM 1498 C CA . TYR A 1 188 ? -28.372 -10.307 -15.152 1.00 31.64 185 TYR A CA 1
ATOM 1499 C C . TYR A 1 188 ? -28.089 -11.806 -15.149 1.00 32.54 185 TYR A C 1
ATOM 1500 O O . TYR A 1 188 ? -27.108 -12.270 -14.561 1.00 32.41 185 TYR A O 1
ATOM 1509 N N . GLN A 1 189 ? -28.959 -12.556 -15.817 1.00 33.26 186 GLN A N 1
ATOM 1510 C CA . GLN A 1 189 ? -28.830 -14.005 -15.900 1.00 36.11 186 GLN A CA 1
ATOM 1511 C C . GLN A 1 189 ? -27.553 -14.446 -16.602 1.00 35.57 186 GLN A C 1
ATOM 1512 O O . GLN A 1 189 ? -26.885 -15.365 -16.134 1.00 37.99 186 GLN A O 1
ATOM 1518 N N . LEU A 1 190 ? -27.211 -13.801 -17.717 1.00 31.80 187 LEU A N 1
ATOM 1519 C CA . LEU A 1 190 ? -26.003 -14.172 -18.434 1.00 30.66 187 LEU A CA 1
ATOM 1520 C C . LEU A 1 190 ? -24.751 -13.831 -17.641 1.00 29.89 187 LEU A C 1
ATOM 1521 O O . LEU A 1 190 ? -23.759 -14.557 -17.718 1.00 29.77 187 LEU A O 1
ATOM 1526 N N . THR A 1 191 ? -24.774 -12.737 -16.883 1.00 28.32 188 THR A N 1
ATOM 1527 C CA . THR A 1 191 ? -23.591 -12.399 -16.094 1.00 29.17 188 THR A CA 1
ATOM 1528 C C . THR A 1 191 ? -23.527 -13.284 -14.847 1.00 29.70 188 THR A C 1
ATOM 1529 O O . THR A 1 191 ? -22.458 -13.478 -14.272 1.00 32.11 188 THR A O 1
ATOM 1533 N N . LYS A 1 192 ? -24.665 -13.835 -14.432 1.00 30.09 189 LYS A N 1
ATOM 1534 C CA . LYS A 1 192 ? -24.670 -14.748 -13.289 1.00 30.79 189 LYS A CA 1
ATOM 1535 C C . LYS A 1 192 ? -23.915 -16.009 -13.720 1.00 31.64 189 LYS A C 1
ATOM 1536 O O . LYS A 1 192 ? -23.134 -16.586 -12.954 1.00 32.70 189 LYS A O 1
ATOM 1542 N N . LEU A 1 193 ? -24.151 -16.427 -14.959 1.00 30.26 190 LEU A N 1
ATOM 1543 C CA . LEU A 1 193 ? -23.494 -17.602 -15.499 1.00 29.20 190 LEU A CA 1
ATOM 1544 C C . LEU A 1 193 ? -21.988 -17.361 -15.585 1.00 29.61 190 LEU A C 1
ATOM 1545 O O . LEU A 1 193 ? -21.188 -18.246 -15.262 1.00 29.39 190 LEU A O 1
ATOM 1550 N N . LEU A 1 194 ? -21.603 -16.162 -16.022 1.00 28.03 191 LEU A N 1
ATOM 1551 C CA . LEU A 1 194 ? -20.189 -15.816 -16.115 1.00 27.26 191 LEU A CA 1
ATOM 1552 C C . LEU A 1 194 ? -19.529 -15.883 -14.729 1.00 29.25 191 LEU A C 1
ATOM 1553 O O . LEU A 1 194 ? -18.450 -16.463 -14.576 1.00 29.76 191 LEU A O 1
ATOM 1558 N N . ASP A 1 195 ? -20.173 -15.300 -13.718 1.00 29.57 192 ASP A N 1
ATOM 1559 C CA . ASP A 1 195 ? -19.609 -15.336 -12.370 1.00 30.85 192 ASP A CA 1
ATOM 1560 C C . ASP A 1 195 ? -19.478 -16.773 -11.854 1.00 30.78 192 ASP A C 1
ATOM 1561 O O . ASP A 1 195 ? -18.507 -17.089 -11.167 1.00 31.59 192 ASP A O 1
ATOM 1566 N N . SER A 1 196 ? -20.428 -17.647 -12.196 1.00 29.05 193 SER A N 1
ATOM 1567 C CA . SER A 1 196 ? -20.377 -19.031 -11.716 1.00 29.41 193 SER A CA 1
ATOM 1568 C C . SER A 1 196 ? -19.136 -19.802 -12.162 1.00 28.09 193 SER A C 1
ATOM 1569 O O . SER A 1 196 ? -18.720 -20.736 -11.487 1.00 27.11 193 SER A O 1
ATOM 1572 N N . MET A 1 197 ? -18.545 -19.401 -13.286 1.00 28.17 194 MET A N 1
ATOM 1573 C CA . MET A 1 197 ? -17.347 -20.045 -13.812 1.00 27.60 194 MET A CA 1
ATOM 1574 C C . MET A 1 197 ? -16.204 -20.073 -12.801 1.00 30.04 194 MET A C 1
ATOM 1575 O O . MET A 1 197 ? -15.444 -21.041 -12.725 1.00 29.87 194 MET A O 1
ATOM 1580 N N . HIS A 1 198 ? -16.081 -19.007 -12.019 1.00 30.92 195 HIS A N 1
ATOM 1581 C CA . HIS A 1 198 ? -15.011 -18.923 -11.037 1.00 31.05 195 HIS A CA 1
ATOM 1582 C C . HIS A 1 198 ? -14.965 -20.081 -10.044 1.00 31.39 195 HIS A C 1
ATOM 1583 O O . HIS A 1 198 ? -13.893 -20.629 -9.796 1.00 33.24 195 HIS A O 1
ATOM 1590 N N . ASP A 1 199 ? -16.103 -20.469 -9.478 1.00 30.56 196 ASP A N 1
ATOM 1591 C CA . ASP A 1 199 ? -16.092 -21.577 -8.532 1.00 31.49 196 ASP A CA 1
ATOM 1592 C C . ASP A 1 199 ? -15.738 -22.871 -9.253 1.00 30.23 196 ASP A C 1
ATOM 1593 O O . ASP A 1 199 ? -14.952 -23.673 -8.754 1.00 30.52 196 ASP A O 1
ATOM 1598 N N . LEU A 1 200 ? -16.323 -23.072 -10.428 1.00 28.21 197 LEU A N 1
ATOM 1599 C CA . LEU A 1 200 ? -16.049 -24.265 -11.218 1.00 27.15 197 LEU A CA 1
ATOM 1600 C C . LEU A 1 200 ? -14.567 -24.347 -11.562 1.00 25.97 197 LEU A C 1
ATOM 1601 O O . LEU A 1 200 ? -13.939 -25.395 -11.411 1.00 27.88 197 LEU A O 1
ATOM 1606 N N . VAL A 1 201 ? -14.013 -23.234 -12.025 1.00 25.72 198 VAL A N 1
ATOM 1607 C CA . VAL A 1 201 ? -12.607 -23.175 -12.399 1.00 26.13 198 VAL A CA 1
ATOM 1608 C C . VAL A 1 201 ? -11.707 -23.436 -11.200 1.00 26.63 198 VAL A C 1
ATOM 1609 O O . VAL A 1 201 ? -10.683 -24.109 -11.319 1.00 25.56 198 VAL A O 1
ATOM 1613 N N . GLY A 1 202 ? -12.093 -22.904 -10.043 1.00 28.22 199 GLY A N 1
ATOM 1614 C CA . GLY A 1 202 ? -11.311 -23.130 -8.841 1.00 26.29 199 GLY A CA 1
ATOM 1615 C C . GLY A 1 202 ? -11.119 -24.625 -8.658 1.00 26.31 199 GLY A C 1
ATOM 1616 O O . GLY A 1 202 ? -9.996 -25.096 -8.457 1.00 25.36 199 GLY A O 1
ATOM 1617 N N . GLY A 1 203 ? -12.220 -25.371 -8.746 1.00 25.46 200 GLY A N 1
ATOM 1618 C CA . GLY A 1 203 ? -12.160 -26.816 -8.608 1.00 27.20 200 GLY A CA 1
ATOM 1619 C C . GLY A 1 203 ? -11.408 -27.497 -9.749 1.00 30.92 200 GLY A C 1
ATOM 1620 O O . GLY A 1 203 ? -10.654 -28.446 -9.525 1.00 31.47 200 GLY A O 1
ATOM 1621 N N . LEU A 1 204 ? -11.600 -27.025 -10.978 1.00 29.41 201 LEU A N 1
ATOM 1622 C CA . LEU A 1 204 ? -10.907 -27.632 -12.110 1.00 30.04 201 LEU A CA 1
ATOM 1623 C C . LEU A 1 204 ? -9.404 -27.438 -11.951 1.00 30.20 201 LEU A C 1
ATOM 1624 O O . LEU A 1 204 ? -8.613 -28.374 -12.141 1.00 30.54 201 LEU A O 1
ATOM 1629 N N . LEU A 1 205 ? -9.016 -26.217 -11.599 1.00 28.08 202 LEU A N 1
ATOM 1630 C CA . LEU A 1 205 ? -7.609 -25.899 -11.396 1.00 27.31 202 LEU A CA 1
ATOM 1631 C C . LEU A 1 205 ? -6.988 -26.683 -10.242 1.00 25.95 202 LEU A C 1
ATOM 1632 O O . LEU A 1 205 ? -5.828 -27.080 -10.320 1.00 27.15 202 LEU A O 1
ATOM 1637 N N . GLN A 1 206 ? -7.749 -26.925 -9.180 1.00 24.94 203 GLN A N 1
ATOM 1638 C CA . GLN A 1 206 ? -7.192 -27.667 -8.052 1.00 27.59 203 GLN A CA 1
ATOM 1639 C C . GLN A 1 206 ? -6.775 -29.071 -8.464 1.00 26.69 203 GLN A C 1
ATOM 1640 O O . GLN A 1 206 ? -5.711 -29.552 -8.071 1.00 26.39 203 GLN A O 1
ATOM 1646 N N . PHE A 1 207 ? -7.613 -29.729 -9.256 1.00 26.36 204 PHE A N 1
ATOM 1647 C CA . PHE A 1 207 ? -7.282 -31.067 -9.710 1.00 25.98 204 PHE A CA 1
ATOM 1648 C C . PHE A 1 207 ? -6.145 -31.006 -10.739 1.00 26.64 204 PHE A C 1
ATOM 1649 O O . PHE A 1 207 ? -5.257 -31.861 -10.750 1.00 25.41 204 PHE A O 1
ATOM 1657 N N . CYS A 1 208 ? -6.166 -29.989 -11.595 1.00 27.40 205 CYS A N 1
ATOM 1658 C CA . CYS A 1 208 ? -5.117 -29.829 -12.593 1.00 27.03 205 CYS A CA 1
ATOM 1659 C C . CYS A 1 208 ? -3.761 -29.691 -11.886 1.00 27.53 205 CYS A C 1
ATOM 1660 O O . CYS A 1 208 ? -2.803 -30.395 -12.222 1.00 27.21 205 CYS A O 1
ATOM 1663 N N . PHE A 1 209 ? -3.686 -28.796 -10.904 1.00 26.64 206 PHE A N 1
ATOM 1664 C CA . PHE A 1 209 ? -2.444 -28.599 -10.162 1.00 27.48 206 PHE A CA 1
ATOM 1665 C C . PHE A 1 209 ? -2.043 -29.862 -9.408 1.00 27.12 206 PHE A C 1
ATOM 1666 O O . PHE A 1 209 ? -0.859 -30.199 -9.330 1.00 27.61 206 PHE A O 1
ATOM 1674 N N . TYR A 1 210 ? -3.019 -30.558 -8.842 1.00 26.38 207 TYR A N 1
ATOM 1675 C CA . TYR A 1 210 ? -2.711 -31.776 -8.100 1.00 29.20 207 TYR A CA 1
ATOM 1676 C C . TYR A 1 210 ? -2.140 -32.868 -9.004 1.00 28.97 207 TYR A C 1
ATOM 1677 O O . TYR A 1 210 ? -1.183 -33.552 -8.639 1.00 29.03 207 TYR A O 1
ATOM 1686 N N . THR A 1 211 ? -2.720 -33.038 -10.185 1.00 29.33 208 THR A N 1
ATOM 1687 C CA . THR A 1 211 ? -2.226 -34.068 -11.092 1.00 29.30 208 THR A CA 1
ATOM 1688 C C . TH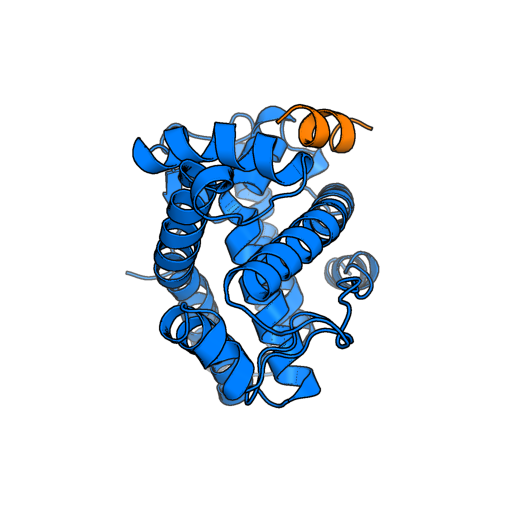R A 1 211 ? -0.911 -33.626 -11.711 1.00 28.04 208 THR A C 1
ATOM 1689 O O . THR A 1 211 ? -0.047 -34.449 -12.002 1.00 27.89 208 THR A O 1
ATOM 1693 N N . PHE A 1 212 ? -0.752 -32.320 -11.888 1.00 28.73 209 PHE A N 1
ATOM 1694 C CA . PHE A 1 212 ? 0.471 -31.773 -12.465 1.00 30.57 209 PHE A CA 1
ATOM 1695 C C . PHE A 1 212 ? 1.684 -32.008 -11.569 1.00 30.86 209 PHE A C 1
ATOM 1696 O O . PHE A 1 212 ? 2.749 -32.404 -12.041 1.00 31.10 209 PHE A O 1
ATOM 1704 N N . VAL A 1 213 ? 1.511 -31.749 -10.276 1.00 31.55 210 VAL A N 1
ATOM 1705 C CA . VAL A 1 213 ? 2.576 -31.919 -9.293 1.00 30.82 210 VAL A CA 1
ATOM 1706 C C . VAL A 1 213 ? 3.080 -33.356 -9.203 1.00 31.41 210 VAL A C 1
ATOM 1707 O O . VAL A 1 213 ? 4.283 -33.588 -9.080 1.00 32.79 210 VAL A O 1
ATOM 1711 N N . GLN A 1 214 ? 2.172 -34.322 -9.271 1.00 31.12 211 GLN A N 1
ATOM 1712 C CA . GLN A 1 214 ? 2.579 -35.724 -9.202 1.00 32.28 211 GLN A CA 1
ATOM 1713 C C . GLN A 1 214 ? 2.462 -36.418 -10.557 1.00 32.70 211 GLN A C 1
ATOM 1714 O O . GLN A 1 214 ? 2.223 -37.626 -10.634 1.00 32.24 211 GLN A O 1
ATOM 1720 N N . SER A 1 215 ? 2.637 -35.640 -11.618 1.00 31.35 212 SER A N 1
ATOM 1721 C CA . SER A 1 215 ? 2.555 -36.153 -12.971 1.00 34.55 212 SER A CA 1
ATOM 1722 C C . SER A 1 215 ? 3.229 -37.498 -13.192 1.00 35.61 212 SER A C 1
ATOM 1723 O O . SER A 1 215 ? 2.568 -38.466 -13.559 1.00 35.60 212 SER A O 1
ATOM 1726 N N . GLN A 1 216 ? 4.542 -37.557 -12.979 1.00 38.05 213 GLN A N 1
ATOM 1727 C CA . GLN A 1 216 ? 5.289 -38.795 -13.191 1.00 40.34 213 GLN A CA 1
ATOM 1728 C C . GLN A 1 216 ? 4.854 -39.927 -12.278 1.00 40.50 213 GLN A C 1
ATOM 1729 O O . GLN A 1 216 ? 4.739 -41.073 -12.713 1.00 40.41 213 GLN A O 1
ATOM 1735 N N . ALA A 1 217 ? 4.614 -39.609 -11.011 1.00 40.54 214 ALA A N 1
ATOM 1736 C CA . ALA A 1 217 ? 4.194 -40.615 -10.045 1.00 40.88 214 ALA A CA 1
ATOM 1737 C C . ALA A 1 217 ? 2.788 -41.127 -10.355 1.00 41.70 214 ALA A C 1
ATOM 1738 O O . ALA A 1 217 ? 2.451 -42.274 -10.045 1.00 42.30 214 ALA A O 1
ATOM 1740 N N . LEU A 1 218 ? 1.966 -40.273 -10.958 1.00 40.12 215 LEU A N 1
ATOM 1741 C CA . LEU A 1 218 ? 0.599 -40.654 -11.293 1.00 39.75 215 LEU A CA 1
ATOM 1742 C C . LEU A 1 218 ? 0.475 -41.115 -12.740 1.00 38.45 215 LEU A C 1
ATOM 1743 O O . LEU A 1 218 ? -0.563 -41.639 -13.145 1.00 37.96 215 LEU A O 1
ATOM 1748 N N . SER A 1 219 ? 1.537 -40.920 -13.514 1.00 37.12 216 SER A N 1
ATOM 1749 C CA . SER A 1 219 ? 1.536 -41.301 -14.922 1.00 38.29 216 SER A CA 1
ATOM 1750 C C . SER A 1 219 ? 0.437 -40.564 -15.672 1.00 38.18 216 SER A C 1
ATOM 1751 O O . SER A 1 219 ? -0.332 -41.154 -16.429 1.00 39.51 216 SER A O 1
ATOM 1754 N N . VAL A 1 220 ? 0.358 -39.266 -15.420 1.00 38.54 217 VAL A N 1
ATOM 1755 C CA . VAL A 1 220 ? -0.600 -38.407 -16.083 1.00 37.68 217 VAL A CA 1
ATOM 1756 C C . VAL A 1 220 ? 0.294 -37.475 -16.870 1.00 37.48 217 VAL A C 1
ATOM 1757 O O . VAL A 1 220 ? 1.047 -36.695 -16.292 1.00 37.00 217 VAL A O 1
ATOM 1761 N N . GLU A 1 221 ? 0.230 -37.571 -18.190 1.00 37.32 218 GLU A N 1
ATOM 1762 C CA . GLU A 1 221 ? 1.071 -36.741 -19.038 1.00 36.93 218 GLU A CA 1
ATOM 1763 C C . GLU A 1 221 ? 0.495 -35.367 -19.324 1.00 33.79 218 GLU A C 1
ATOM 1764 O O . GLU A 1 221 ? -0.716 -35.182 -19.361 1.00 33.23 218 GLU A O 1
ATOM 1770 N N . PHE A 1 222 ? 1.390 -34.408 -19.525 1.00 32.55 219 PHE A N 1
ATOM 1771 C CA . PHE A 1 222 ? 1.027 -33.042 -19.856 1.00 32.26 219 PHE A CA 1
ATOM 1772 C C . PHE A 1 222 ? 1.925 -32.606 -21.010 1.00 33.65 219 PHE A C 1
ATOM 1773 O O . PHE A 1 222 ? 3.124 -32.874 -21.004 1.00 35.11 219 PHE A O 1
ATOM 1781 N N . PRO A 1 223 ? 1.357 -31.948 -22.028 1.00 34.60 220 PRO A N 1
ATOM 1782 C CA . PRO A 1 223 ? 2.226 -31.519 -23.130 1.00 35.27 220 PRO A CA 1
ATOM 1783 C C . PRO A 1 223 ? 3.102 -30.340 -22.668 1.00 38.15 220 PRO A C 1
ATOM 1784 O O . PRO A 1 223 ? 2.691 -29.545 -21.815 1.00 36.06 220 PRO A O 1
ATOM 1788 N N . GLU A 1 224 ? 4.305 -30.242 -23.231 1.00 41.16 221 GLU A N 1
ATOM 1789 C CA . GLU A 1 224 ? 5.270 -29.215 -22.848 1.00 44.02 221 GLU A CA 1
ATOM 1790 C C . GLU A 1 224 ? 4.706 -27.816 -22.654 1.00 44.11 221 GLU A C 1
ATOM 1791 O O . GLU A 1 224 ? 4.985 -27.165 -21.648 1.00 43.04 221 GLU A O 1
ATOM 1797 N N . MET A 1 225 ? 3.920 -27.348 -23.614 1.00 44.98 222 MET A N 1
ATOM 1798 C CA . MET A 1 225 ? 3.344 -26.020 -23.512 1.00 46.39 222 MET A CA 1
ATOM 1799 C C . MET A 1 225 ? 2.556 -25.835 -22.222 1.00 45.97 222 MET A C 1
ATOM 1800 O O . MET A 1 225 ? 2.628 -24.781 -21.594 1.00 46.11 222 MET A O 1
ATOM 1805 N N . LEU A 1 226 ? 1.808 -26.858 -21.827 1.00 44.78 223 LEU A N 1
ATOM 1806 C CA . LEU A 1 226 ? 1.017 -26.787 -20.608 1.00 44.95 223 LEU A CA 1
ATOM 1807 C C . LEU A 1 226 ? 1.915 -26.806 -19.382 1.00 45.10 223 LEU A C 1
ATOM 1808 O O . LEU A 1 226 ? 1.647 -26.126 -18.389 1.00 44.96 223 LEU A O 1
ATOM 1813 N N . VAL A 1 227 ? 2.985 -27.588 -19.454 1.00 44.17 224 VAL A N 1
ATOM 1814 C CA . VAL A 1 227 ? 3.913 -27.688 -18.341 1.00 43.63 224 VAL A CA 1
ATOM 1815 C C . VAL A 1 227 ? 4.484 -26.321 -17.967 1.00 43.55 224 VAL A C 1
ATOM 1816 O O . VAL A 1 227 ? 4.589 -25.986 -16.786 1.00 44.04 224 VAL A O 1
ATOM 1820 N N . GLU A 1 228 ? 4.843 -25.526 -18.968 1.00 43.71 225 GLU A N 1
ATOM 1821 C CA . GLU A 1 228 ? 5.407 -24.203 -18.706 1.00 45.77 225 GLU A CA 1
ATOM 1822 C C . GLU A 1 228 ? 4.361 -23.255 -18.126 1.00 45.24 225 GLU A C 1
ATOM 1823 O O . GLU A 1 228 ? 4.624 -22.558 -17.140 1.00 45.98 225 GLU A O 1
ATOM 1829 N N . ILE A 1 229 ? 3.181 -23.234 -18.745 1.00 42.90 226 ILE A N 1
ATOM 1830 C CA . ILE A 1 229 ? 2.084 -22.393 -18.288 1.00 41.43 226 ILE A CA 1
ATOM 1831 C C . ILE A 1 229 ? 1.747 -22.702 -16.830 1.00 42.31 226 ILE A C 1
ATOM 1832 O O . ILE A 1 229 ? 1.799 -21.823 -15.969 1.00 42.82 226 ILE A O 1
ATOM 1837 N N . ILE A 1 230 ? 1.400 -23.959 -16.565 1.00 40.62 227 ILE A N 1
ATOM 1838 C CA . ILE A 1 230 ? 1.035 -24.388 -15.225 1.00 42.18 227 ILE A CA 1
ATOM 1839 C C . ILE A 1 230 ? 2.129 -24.140 -14.196 1.00 43.81 227 ILE A C 1
ATOM 1840 O O . ILE A 1 230 ? 1.857 -23.675 -13.086 1.00 43.54 227 ILE A O 1
ATOM 1845 N N . SER A 1 231 ? 3.363 -24.455 -14.570 1.00 44.71 228 SER A N 1
ATOM 1846 C CA . SER A 1 231 ? 4.500 -24.291 -13.676 1.00 45.66 228 SER A CA 1
ATOM 1847 C C . SER A 1 231 ? 4.626 -22.851 -13.181 1.00 45.25 228 SER A C 1
ATOM 1848 O O . SER A 1 231 ? 4.955 -22.609 -12.021 1.00 45.78 228 SER A O 1
ATOM 1851 N N . ASP A 1 232 ? 4.357 -21.902 -14.069 1.00 45.00 229 ASP A N 1
ATOM 1852 C CA . ASP A 1 232 ? 4.442 -20.489 -13.732 1.00 44.84 229 ASP A CA 1
ATOM 1853 C C . ASP A 1 232 ? 3.161 -20.008 -13.049 1.00 44.44 229 ASP A C 1
ATOM 1854 O O . ASP A 1 232 ? 3.202 -19.247 -12.083 1.00 44.52 229 ASP A O 1
ATOM 1859 N N . GLN A 1 233 ? 2.023 -20.462 -13.563 1.00 42.90 230 GLN A N 1
ATOM 1860 C CA . GLN A 1 233 ? 0.724 -20.084 -13.032 1.00 41.66 230 GLN A CA 1
ATOM 1861 C C . GLN A 1 233 ? 0.477 -20.581 -11.609 1.00 40.67 230 GLN A C 1
ATOM 1862 O O . GLN A 1 233 ? 0.097 -19.802 -10.741 1.00 41.38 230 GLN A O 1
ATOM 1868 N N . LEU A 1 234 ? 0.705 -21.869 -11.373 1.00 40.66 231 LEU A N 1
ATOM 1869 C CA . LEU A 1 234 ? 0.465 -22.478 -10.062 1.00 42.13 231 LEU A CA 1
ATOM 1870 C C . LEU A 1 234 ? 0.883 -21.641 -8.852 1.00 43.53 231 LEU A C 1
ATOM 1871 O O . LEU A 1 234 ? 0.061 -21.334 -7.990 1.00 41.94 231 LEU A O 1
ATOM 1876 N N . PRO A 1 235 ? 2.167 -21.265 -8.764 1.00 45.71 232 PRO A N 1
ATOM 1877 C CA . PRO A 1 235 ? 2.594 -20.463 -7.615 1.00 46.27 232 PRO A CA 1
ATOM 1878 C C . PRO A 1 235 ? 1.823 -19.151 -7.484 1.00 45.62 232 PRO A C 1
ATOM 1879 O O . PRO A 1 235 ? 1.543 -18.704 -6.370 1.00 46.45 232 PRO A O 1
ATOM 1883 N N . LYS A 1 236 ? 1.475 -18.541 -8.615 1.00 43.74 233 LYS A N 1
ATOM 1884 C CA . LYS A 1 236 ? 0.729 -17.285 -8.598 1.00 42.27 233 LYS A CA 1
ATOM 1885 C C . LYS A 1 236 ? -0.666 -17.465 -8.020 1.00 42.70 233 LYS A C 1
ATOM 1886 O O . LYS A 1 236 ? -1.160 -16.606 -7.283 1.00 41.27 233 LYS A O 1
ATOM 1892 N N . VAL A 1 237 ? -1.297 -18.587 -8.352 1.00 41.72 234 VAL A N 1
ATOM 1893 C CA . VAL A 1 237 ? -2.638 -18.870 -7.872 1.00 40.52 234 VAL A CA 1
ATOM 1894 C C . VAL A 1 237 ? -2.646 -19.249 -6.399 1.00 40.75 234 VAL A C 1
ATOM 1895 O O . VAL A 1 237 ? -3.549 -18.866 -5.656 1.00 40.53 234 VAL A O 1
ATOM 1899 N N . MET A 1 238 ? -1.639 -20.002 -5.981 1.00 42.78 235 MET A N 1
ATOM 1900 C CA . MET A 1 238 ? -1.537 -20.429 -4.591 1.00 45.22 235 MET A CA 1
ATOM 1901 C C . MET A 1 238 ? -1.209 -19.236 -3.707 1.00 45.80 235 MET A C 1
ATOM 1902 O O . MET A 1 238 ? -1.499 -19.233 -2.514 1.00 46.10 235 MET A O 1
ATOM 1907 N N . ALA A 1 239 ? -0.609 -18.216 -4.309 1.00 45.98 236 ALA A N 1
ATOM 1908 C CA . ALA A 1 239 ? -0.241 -17.012 -3.587 1.00 46.31 236 ALA A CA 1
ATOM 1909 C C . ALA A 1 239 ? -1.382 -15.999 -3.580 1.00 46.51 236 ALA A C 1
ATOM 1910 O O . ALA A 1 239 ? -1.228 -14.891 -3.069 1.00 47.65 236 ALA A O 1
ATOM 1912 N N . GLY A 1 240 ? -2.522 -16.376 -4.151 1.00 45.49 237 GLY A N 1
ATOM 1913 C CA . GLY A 1 240 ? -3.660 -15.474 -4.188 1.00 43.88 237 GLY A CA 1
ATOM 1914 C C . GLY A 1 240 ? -3.378 -14.187 -4.941 1.00 44.96 237 GLY A C 1
ATOM 1915 O O . GLY A 1 240 ? -3.918 -13.131 -4.612 1.00 45.47 237 GLY A O 1
ATOM 1916 N N . MET A 1 241 ? -2.533 -14.268 -5.961 1.00 45.28 238 MET A N 1
ATOM 1917 C CA . MET A 1 241 ? -2.186 -13.092 -6.749 1.00 45.55 238 MET A CA 1
ATOM 1918 C C . MET A 1 241 ? -3.266 -12.712 -7.745 1.00 45.38 238 MET A C 1
ATOM 1919 O O . MET A 1 241 ? -3.249 -11.613 -8.297 1.00 47.02 238 MET A O 1
ATOM 1924 N N . ALA A 1 242 ? -4.212 -13.613 -7.977 1.00 44.87 239 ALA A N 1
ATOM 1925 C CA . ALA A 1 242 ? -5.277 -13.327 -8.927 1.00 45.22 239 ALA A CA 1
ATOM 1926 C C . ALA A 1 242 ? -6.606 -13.056 -8.237 1.00 44.82 239 ALA A C 1
ATOM 1927 O O . ALA A 1 242 ? -6.871 -13.562 -7.143 1.00 44.52 239 ALA A O 1
ATOM 1929 N N . LYS A 1 243 ? -7.428 -12.235 -8.881 1.00 42.53 240 LYS A N 1
ATOM 1930 C CA . LYS A 1 243 ? -8.746 -11.915 -8.365 1.00 41.45 240 LYS A CA 1
ATOM 1931 C C . LYS A 1 243 ? -9.729 -11.894 -9.533 1.00 39.20 240 LYS A C 1
ATOM 1932 O O . LYS A 1 243 ? -9.366 -11.574 -10.667 1.00 38.51 240 LYS A O 1
ATOM 1938 N N . PRO A 1 244 ? -10.987 -12.266 -9.272 1.00 36.89 241 PRO A N 1
ATOM 1939 C CA . PRO A 1 244 ? -12.006 -12.279 -10.316 1.00 35.13 241 PRO A CA 1
ATOM 1940 C C . PRO A 1 244 ? -12.652 -10.913 -10.446 1.00 34.84 241 PRO A C 1
ATOM 1941 O O . PRO A 1 244 ? -12.662 -10.128 -9.499 1.00 34.80 241 PRO A O 1
ATOM 1945 N N . LEU A 1 245 ? -13.169 -10.620 -11.629 1.00 33.34 242 LEU A N 1
ATOM 1946 C CA . LEU A 1 245 ? -13.873 -9.370 -11.835 1.00 33.84 242 LEU A CA 1
ATOM 1947 C C . LEU A 1 245 ? -15.315 -9.830 -11.964 1.00 32.74 242 LEU A C 1
ATOM 1948 O O . LEU A 1 245 ? -15.741 -10.303 -13.018 1.00 34.40 242 LEU A O 1
ATOM 1953 N N . LEU A 1 246 ? -16.050 -9.713 -10.865 1.00 32.12 243 LEU A N 1
ATOM 1954 C CA . LEU A 1 246 ? -17.435 -10.161 -10.805 1.00 31.13 243 LEU A CA 1
ATOM 1955 C C . LEU A 1 246 ? -18.462 -9.153 -11.280 1.00 30.65 243 LEU A C 1
ATOM 1956 O O . LEU A 1 246 ? -18.221 -7.945 -11.259 1.00 31.89 243 LEU A O 1
ATOM 1961 N N . PHE A 1 247 ? -19.617 -9.672 -11.696 1.00 30.67 244 PHE A N 1
ATOM 1962 C CA . PHE A 1 247 ? -20.738 -8.860 -12.162 1.00 30.33 244 PHE A CA 1
ATOM 1963 C C . PHE A 1 247 ? -21.836 -8.769 -11.095 1.00 31.42 244 PHE A C 1
ATOM 1964 O O . PHE A 1 247 ? -22.690 -7.894 -11.170 1.00 33.25 244 PHE A O 1
ATOM 1972 N N . HIS A 1 248 ? -21.812 -9.666 -10.109 1.00 30.67 245 HIS A N 1
ATOM 1973 C CA . HIS A 1 248 ? -22.836 -9.697 -9.057 1.00 32.28 245 HIS A CA 1
ATOM 1974 C C . HIS A 1 248 ? -22.278 -9.812 -7.638 1.00 33.46 245 HIS A C 1
ATOM 1975 O O . HIS A 1 248 ? -21.145 -10.241 -7.434 1.00 33.35 245 HIS A O 1
ATOM 1982 N N . LYS A 1 249 ? -23.096 -9.439 -6.658 1.00 35.19 246 LYS A N 1
ATOM 1983 C CA . LYS A 1 249 ? -22.708 -9.563 -5.255 1.00 36.72 246 LYS A CA 1
ATOM 1984 C C . LYS A 1 249 ? -22.983 -11.026 -4.927 1.00 39.04 246 LYS A C 1
ATOM 1985 O O . LYS A 1 249 ? -23.748 -11.644 -5.704 1.00 39.34 246 LYS A O 1
ATOM 1992 N N . PRO B 2 1 ? 6.718 -19.392 -19.051 1.00 63.83 18 PRO B N 1
ATOM 1993 C CA . PRO B 2 1 ? 5.943 -19.933 -20.194 1.00 63.93 18 PRO B CA 1
ATOM 1994 C C . PRO B 2 1 ? 6.615 -19.583 -21.523 1.00 63.59 18 PRO B C 1
ATOM 1995 O O . PRO B 2 1 ? 6.075 -18.818 -22.327 1.00 62.60 18 PRO B O 1
ATOM 1999 N N . ALA B 2 2 ? 7.792 -20.162 -21.744 1.00 63.65 19 ALA B N 1
ATOM 2000 C CA . ALA B 2 2 ? 8.584 -19.922 -22.949 1.00 64.16 19 ALA B CA 1
ATOM 2001 C C . ALA B 2 2 ? 7.841 -20.134 -24.270 1.00 63.57 19 ALA B C 1
ATOM 2002 O O . ALA B 2 2 ? 7.788 -19.236 -25.110 1.00 62.07 19 ALA B O 1
ATOM 2004 N N . ILE B 2 3 ? 7.275 -21.322 -24.456 1.00 64.02 20 ILE B N 1
ATOM 2005 C CA . ILE B 2 3 ? 6.550 -21.634 -25.684 1.00 64.98 20 ILE B CA 1
ATOM 2006 C C . ILE B 2 3 ? 5.415 -20.643 -25.932 1.00 66.32 20 ILE B C 1
ATOM 2007 O O . ILE B 2 3 ? 5.208 -20.193 -27.060 1.00 67.22 20 ILE B O 1
ATOM 2012 N N . LEU B 2 4 ? 4.684 -20.305 -24.875 1.00 67.16 21 LEU B N 1
ATOM 2013 C CA . LEU B 2 4 ? 3.573 -19.368 -24.985 1.00 68.49 21 LEU B CA 1
ATOM 2014 C C . LEU B 2 4 ? 4.034 -17.972 -25.398 1.00 69.94 21 LEU B C 1
ATOM 2015 O O . LEU B 2 4 ? 3.487 -17.384 -26.332 1.00 69.78 21 LEU B O 1
ATOM 2020 N N . TYR B 2 5 ? 5.033 -17.443 -24.695 1.00 72.04 22 TYR B N 1
ATOM 2021 C CA . TYR B 2 5 ? 5.562 -16.111 -24.992 1.00 74.19 22 TYR B CA 1
ATOM 2022 C C . TYR B 2 5 ? 6.009 -16.005 -26.449 1.00 74.02 22 TYR B C 1
ATOM 2023 O O . TYR B 2 5 ? 5.715 -15.023 -27.132 1.00 73.95 22 TYR B O 1
ATOM 2032 N N . ALA B 2 6 ? 6.722 -17.025 -26.916 1.00 73.63 23 ALA B N 1
ATOM 2033 C CA . ALA B 2 6 ? 7.212 -17.059 -28.285 1.00 73.83 23 ALA B CA 1
ATOM 2034 C C . ALA B 2 6 ? 6.058 -17.097 -29.284 1.00 73.62 23 ALA B C 1
ATOM 2035 O O . ALA B 2 6 ? 6.174 -16.596 -30.403 1.00 74.39 23 ALA B O 1
ATOM 2037 N N . LEU B 2 7 ? 4.942 -17.691 -28.874 1.00 72.68 24 LEU B N 1
ATOM 2038 C CA . LEU B 2 7 ? 3.776 -17.802 -29.741 1.00 72.53 24 LEU B CA 1
ATOM 2039 C C . LEU B 2 7 ? 2.980 -16.498 -29.762 1.00 73.28 24 LEU B C 1
ATOM 2040 O O . LEU B 2 7 ? 2.355 -16.154 -30.767 1.00 72.77 24 LEU B O 1
ATOM 2045 N N . LEU B 2 8 ? 3.017 -15.768 -28.652 1.00 74.20 25 LEU B N 1
ATOM 2046 C CA . LEU B 2 8 ? 2.284 -14.515 -28.539 1.00 75.92 25 LEU B CA 1
ATOM 2047 C C . LEU B 2 8 ? 2.991 -13.323 -29.175 1.00 77.79 25 LEU B C 1
ATOM 2048 O O . LEU B 2 8 ? 2.345 -12.342 -29.550 1.00 77.98 25 LEU B O 1
ATOM 2053 N N . SER B 2 9 ? 4.312 -13.402 -29.294 1.00 79.57 26 SER B N 1
ATOM 2054 C CA . SER B 2 9 ? 5.080 -12.304 -29.870 1.00 81.06 26 SER B CA 1
ATOM 2055 C C . SER B 2 9 ? 5.528 -12.531 -31.314 1.00 81.98 26 SER B C 1
ATOM 2056 O O . SER B 2 9 ? 6.662 -12.211 -31.672 1.00 81.91 26 SER B O 1
ATOM 2059 N N . SER B 2 10 ? 4.639 -13.071 -32.145 1.00 83.09 27 SER B N 1
ATOM 2060 C CA . SER B 2 10 ? 4.961 -13.319 -33.551 1.00 84.30 27 SER B CA 1
ATOM 2061 C C . SER B 2 10 ? 3.717 -13.303 -34.439 1.00 85.02 27 SER B C 1
ATOM 2062 O O . SER B 2 10 ? 3.702 -12.529 -35.425 1.00 84.70 27 SER B O 1
#

Sequence (254 aa):
FLISILEAIEPEVVYAGYDNSQPDTTNYLLSSLNRLAGKQMVSVVKWAKALPGFRNLHLDDQMTLIQYSWMSLMAFSLGWRSYKHTNGQMLYFAPDLIFNEERMQQSAMYDLCQGMRQISQEFVRLQVTYEEFLCMKVLLLLSTVPKDGLKSQASFDEMRMNYIKELRRAIENNSSQNWQRFYQLTKLLDSMHDLVGGLLQFCFYTFVQSQALSVEFPEMLVEIISDQLPKVMAGMAKPLLFHKPAILYALLSS

Radius of gyration: 17.8 Å; Cα contacts (8 Å, |Δi|>4): 302; chains: 2; bounding box: 46×51×34 Å

Organism: Homo sapiens (NCBI:txid9606)

B-factor: mean 40.13, std 11.71, range [17.32, 86.61]

GO terms:
  GO:0000785 chromatin (C, IDA)
  GO:0045893 positive regulation of DNA-templated transcription (P, IDA)
  GO:0140416 transcription regulator inhibitor activity (F, IDA)
  GO:0005634 nucleus (C, IDA)
  GO:0005737 cytoplasm (C, IDA)
  GO:0003714 transcription corepressor activity (F, IDA)
  GO:0007623 circadian rhythm (P, IDA)
  GO:0005515 protein binding (F, IPI)
  GO:0000122 negative regulation of transcription by RNA polymerase II (P, TAS)
  GO:0008203 cholesterol metabolic process (P, TAS)
  GO:0005654 nucleoplasm (C, TAS)
  GO:0005654 nucleoplasm (C, IDA)
  GO:0003714 transcription corepressor activity (F, TAS)
  GO:0010628 positive regulation of gene expression (P, IMP)
  GO:0010629 negative regulation of gene expression (P, IMP)
  GO:0042803 protein homodimerization activity (F, IPI)
  GO:0019904 protein domain specific binding (F, IPI)

CATH classification: 1.10.565.10